Protein AF-E1ZJV9-F1 (afdb_monomer)

Radius of gyration: 27.65 Å; Cα contacts (8 Å, |Δi|>4): 554; chains: 1; bounding box: 60×118×70 Å

Mean predicted aligned error: 11.87 Å

Nearest PDB structures (foldseek):
  5che-assembly1_D  TM=8.091E-01  e=1.166E-11  Arabidopsis thaliana
  5che-assembly1_C  TM=7.861E-01  e=1.746E-11  Arabidopsis thaliana
  4ybn-assembly1_B  TM=5.996E-01  e=2.661E-04  Mycolicibacterium smegmatis MC2 155
  1ci0-assembly1_B  TM=4.827E-01  e=1.678E-04  Saccharomyces cerevisiae
  3cp7-assembly1_B  TM=4.600E-01  e=5.368E+00  unclassified

Sequence (363 aa):
MLVAHATLLRTAPLAAAAAAARLTGAGYRSFSAAADPPPLPPPPPPSGEASEERAASLPPEQLAKALLAGNCKAQLTTVVAGLTGSDENKVTSSVASYLAPRGEAPVVLLSKQDSEHLINLGESAKASLATGHISPPWFVQRLRATGWLPRRVALLGSLQPLPAAEVRFACEQARKACRGAPALAALLPPEARLPELAGFRLSSISRCVYVDAAGRQHAVAPDDLDGALVDPLALSQHDLLAAVNDTPEWQLQLQLFAAACLGVGTREVLLAEADRLGFTLLGRPLEAAAAQGEAGAGAAAGADAGAAAAGGAPEGGPQQQQQQQQQRWRQFRIGSERELRDEEAFMGLLEQMKAEVQAAAGK

InterPro domains:
  IPR012349 FMN-binding split barrel [G3DSA:2.30.110.10] (44-226)

Foldseek 3Di:
DDDDDDDDDDDDDDDDDDDPDDPDDDDDDPDDDDPDDPDQDAFFDADDPPAVVPQDDDDLLQVLLLQQQQAFKWKKKFQFPPDDDPRRRPIDIDIWTWHQHQSHFIKTKDFVVVVRVVRRLVHFQWMKIKTFDPPDVVLQVVLVVLVWHTKMKMWTAGWAWDDLVVLLVRLVSSCVSLVVAVRRNVVRDDPVCSVRITITTRPDGPWMWIADRSRDIDTDDPVSSNVHGHFLCSRNWRVLQCVQAVDVVNFVLVQLCCCVVPVFRFPGKGFNTATQFFTKMWGFGDQPPPPPDDDDPDDDDDDDDDDDDDDDDDPPPPVNVVVVSNRHIHMDTDTDPGGQNHSVSRVVRSVVSSVVSVVVVVD

Solvent-accessible surface area (backbone atoms only — not comparable to full-atom values): 21352 Å² total; per-residue (Å²): 138,89,87,81,90,83,86,83,84,83,80,80,85,84,87,76,82,88,82,81,82,80,83,75,87,76,82,90,70,83,83,67,91,73,76,82,74,80,80,76,80,80,57,73,77,76,72,65,70,88,72,61,79,74,42,61,71,79,56,66,34,29,51,34,23,17,50,43,31,41,43,42,56,27,43,35,34,34,40,45,58,95,46,70,76,96,49,45,80,41,68,49,74,51,81,37,42,36,44,14,58,82,31,43,71,40,34,37,46,40,44,79,89,42,46,70,57,56,53,10,49,72,75,39,39,50,33,36,45,34,36,40,72,75,57,52,63,68,54,52,52,53,44,48,73,51,66,42,45,73,39,34,33,38,38,33,30,30,46,41,82,46,57,71,67,57,44,50,51,52,52,52,50,36,52,62,70,27,70,84,10,64,63,54,45,71,68,50,84,57,77,90,53,52,91,61,44,52,29,26,36,47,38,75,58,77,44,33,38,28,28,44,45,69,65,52,76,41,82,34,55,53,68,51,34,69,70,36,62,57,43,59,31,25,51,32,42,47,48,54,44,46,60,46,62,74,32,69,69,47,44,54,49,52,26,49,46,38,28,71,78,68,71,40,54,38,77,44,65,41,67,74,46,71,47,30,40,31,38,31,36,37,31,29,48,50,74,72,76,70,85,85,72,89,87,80,94,75,86,82,90,82,89,83,89,82,90,82,91,79,96,68,82,85,76,76,49,74,68,55,57,51,54,57,58,52,72,40,50,42,76,44,70,47,53,46,100,55,79,35,73,36,68,68,51,47,52,52,48,55,53,51,52,48,52,52,52,53,60,60,74,76,109

Structure (mmCIF, N/CA/C/O backbone):
data_AF-E1ZJV9-F1
#
_entry.id   AF-E1ZJV9-F1
#
loop_
_atom_site.group_PDB
_atom_site.id
_atom_site.type_symbol
_atom_site.label_atom_id
_atom_site.label_alt_id
_atom_site.label_comp_id
_atom_site.label_asym_id
_atom_site.label_entity_id
_atom_site.label_seq_id
_atom_site.pdbx_PDB_ins_code
_atom_site.Cartn_x
_atom_site.Cartn_y
_atom_site.Cartn_z
_atom_site.occupancy
_atom_site.B_iso_or_equiv
_atom_site.auth_seq_id
_atom_site.auth_comp_id
_atom_site.auth_asym_id
_atom_site.auth_atom_id
_atom_site.pdbx_PDB_model_num
ATOM 1 N N . MET A 1 1 ? 30.890 69.011 21.299 1.00 37.62 1 MET A N 1
ATOM 2 C CA . MET A 1 1 ? 29.681 68.696 22.089 1.00 37.62 1 MET A CA 1
ATOM 3 C C . MET A 1 1 ? 28.750 67.891 21.196 1.00 37.62 1 MET A C 1
ATOM 5 O O . MET A 1 1 ? 28.658 68.240 20.030 1.00 37.62 1 MET A O 1
ATOM 9 N N . LEU A 1 2 ? 28.113 66.860 21.758 1.00 37.47 2 LEU A N 1
ATOM 10 C CA . LEU A 1 2 ? 27.241 65.844 21.139 1.00 37.47 2 LEU A CA 1
ATOM 11 C C . LEU A 1 2 ? 27.933 64.644 20.466 1.00 37.47 2 LEU A C 1
ATOM 13 O O . LEU A 1 2 ? 28.304 64.630 19.299 1.00 37.47 2 LEU A O 1
ATOM 17 N N . VAL A 1 3 ? 28.067 63.634 21.326 1.00 33.81 3 VAL A N 1
ATOM 18 C CA . VAL A 1 3 ? 28.365 62.218 21.123 1.00 33.81 3 VAL A CA 1
ATOM 19 C C . VAL A 1 3 ? 27.046 61.488 20.830 1.00 33.81 3 VAL A C 1
ATOM 21 O O . VAL A 1 3 ? 26.064 61.735 21.524 1.00 33.81 3 VAL A O 1
ATOM 24 N N . ALA A 1 4 ? 27.035 60.560 19.870 1.00 35.88 4 ALA A N 1
ATOM 25 C CA . ALA A 1 4 ? 26.021 59.504 19.736 1.00 35.88 4 ALA A CA 1
ATOM 26 C C . ALA A 1 4 ? 26.672 58.302 19.018 1.00 35.88 4 ALA A C 1
ATOM 28 O O . ALA A 1 4 ? 26.968 58.368 17.831 1.00 35.88 4 ALA A O 1
ATOM 29 N N . HIS A 1 5 ? 27.243 57.361 19.774 1.00 32.97 5 HIS A N 1
ATOM 30 C CA . HIS A 1 5 ? 26.682 56.038 20.098 1.00 32.97 5 HIS A CA 1
ATOM 31 C C . HIS A 1 5 ? 26.307 55.171 18.882 1.00 32.97 5 HIS A C 1
ATOM 33 O O . HIS A 1 5 ? 25.167 55.146 18.429 1.00 32.97 5 HIS A O 1
ATOM 39 N N . ALA A 1 6 ? 27.296 54.401 18.416 1.00 32.06 6 ALA A N 1
ATOM 40 C CA . ALA A 1 6 ? 27.127 53.244 17.547 1.00 32.06 6 ALA A CA 1
ATOM 41 C C . ALA A 1 6 ? 27.082 51.971 18.411 1.00 32.06 6 ALA A C 1
ATOM 43 O O . ALA A 1 6 ? 28.045 51.650 19.110 1.00 32.06 6 ALA A O 1
ATOM 44 N N . THR A 1 7 ? 25.960 51.255 18.371 1.00 38.19 7 THR A N 1
ATOM 45 C CA . THR A 1 7 ? 25.775 49.982 19.078 1.00 38.19 7 THR A CA 1
ATOM 46 C C . THR A 1 7 ? 26.163 48.830 18.154 1.00 38.19 7 THR A C 1
ATOM 48 O O . THR A 1 7 ? 25.456 48.507 17.203 1.00 38.19 7 THR A O 1
ATOM 51 N N . LEU A 1 8 ? 27.312 48.220 18.447 1.00 32.50 8 LEU A N 1
ATOM 52 C CA . LEU A 1 8 ? 27.804 46.966 17.880 1.00 32.50 8 LEU A CA 1
ATOM 53 C C . LEU A 1 8 ? 27.077 45.783 18.536 1.00 32.50 8 LEU A C 1
ATOM 55 O O . LEU A 1 8 ? 27.310 45.495 19.709 1.00 32.50 8 LEU A O 1
ATOM 59 N N . LEU A 1 9 ? 26.249 45.060 17.779 1.00 33.81 9 LEU A N 1
ATOM 60 C CA . LEU A 1 9 ? 25.802 43.719 18.160 1.00 33.81 9 LEU A CA 1
ATOM 61 C C . LEU A 1 9 ? 26.727 42.683 17.519 1.00 33.81 9 LEU A C 1
ATOM 63 O O . LEU A 1 9 ? 26.732 42.453 16.313 1.00 33.81 9 LEU A O 1
ATOM 67 N N . ARG A 1 10 ? 27.550 42.102 18.388 1.00 31.22 10 ARG A N 1
ATOM 68 C CA . ARG A 1 10 ? 28.489 41.010 18.150 1.00 31.22 10 ARG A CA 1
ATOM 69 C C . ARG A 1 10 ? 27.705 39.700 18.289 1.00 31.22 10 ARG A C 1
ATOM 71 O O . ARG A 1 10 ? 27.308 39.354 19.397 1.00 31.22 10 ARG A O 1
ATOM 78 N N . THR A 1 11 ? 27.478 38.972 17.201 1.00 37.25 11 THR A N 1
ATOM 79 C CA . THR A 1 11 ? 27.009 37.580 17.257 1.00 37.25 11 THR A CA 1
ATOM 80 C C . THR A 1 11 ? 28.207 36.654 17.067 1.00 37.25 11 THR A C 1
ATOM 82 O O . THR A 1 11 ? 28.960 36.754 16.100 1.00 37.25 11 THR A O 1
ATOM 85 N N . ALA A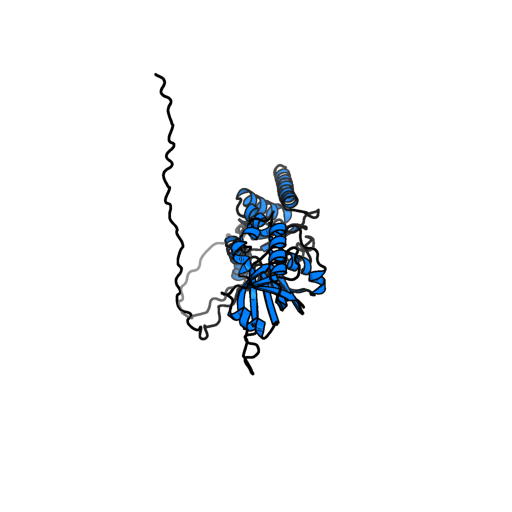 1 12 ? 28.440 35.803 18.066 1.00 36.12 12 ALA A N 1
ATOM 86 C CA . ALA A 1 12 ? 29.467 34.772 18.050 1.00 36.12 12 ALA A CA 1
ATOM 87 C C . ALA A 1 12 ? 29.021 33.578 17.181 1.00 36.12 12 ALA A C 1
ATOM 89 O O . ALA A 1 12 ? 27.825 33.283 17.131 1.00 36.12 12 ALA A O 1
ATOM 90 N N . PRO A 1 13 ? 29.950 32.865 16.520 1.00 34.41 13 PRO A N 1
ATOM 91 C CA . PRO A 1 13 ? 29.614 31.679 15.748 1.00 34.41 13 PRO A CA 1
ATOM 92 C C . PRO A 1 13 ? 29.428 30.466 16.669 1.00 34.41 13 PRO A C 1
ATOM 94 O O . PRO A 1 13 ? 30.317 30.104 17.441 1.00 34.41 13 PRO A O 1
ATOM 97 N N . LEU A 1 14 ? 28.266 29.824 16.557 1.00 32.97 14 LEU A N 1
ATOM 98 C CA . LEU A 1 14 ? 27.961 28.541 17.183 1.00 32.97 14 LEU A CA 1
ATOM 99 C C . LEU A 1 14 ? 28.486 27.430 16.265 1.00 32.97 14 LEU A C 1
ATOM 101 O O . LEU A 1 14 ? 27.899 27.119 15.231 1.00 32.97 14 LEU A O 1
ATOM 105 N N . ALA A 1 15 ? 29.637 26.870 16.626 1.00 32.91 15 ALA A N 1
ATOM 106 C CA . ALA A 1 15 ? 30.154 25.641 16.047 1.00 32.91 15 ALA A CA 1
ATOM 107 C C . ALA A 1 15 ? 29.418 24.448 16.674 1.00 32.91 15 ALA A C 1
ATOM 109 O O . ALA A 1 15 ? 29.551 24.204 17.872 1.00 32.91 15 ALA A O 1
ATOM 110 N N . ALA A 1 16 ? 28.659 23.695 15.875 1.00 30.78 16 ALA A N 1
ATOM 111 C CA . ALA A 1 16 ? 28.077 22.422 16.289 1.00 30.78 16 ALA A CA 1
ATOM 112 C C . ALA A 1 16 ? 28.151 21.394 15.147 1.00 30.78 16 ALA A C 1
ATOM 114 O O . ALA A 1 16 ? 27.341 21.376 14.228 1.00 30.78 16 ALA A O 1
ATOM 115 N N . ALA A 1 17 ? 29.213 20.592 15.237 1.00 29.59 17 ALA A N 1
ATOM 116 C CA . ALA A 1 17 ? 29.315 19.163 14.953 1.00 29.59 17 ALA A CA 1
ATOM 117 C C . ALA A 1 17 ? 28.479 18.563 13.804 1.00 29.59 17 ALA A C 1
ATOM 119 O O . ALA A 1 17 ? 27.321 18.180 13.954 1.00 29.59 17 ALA A O 1
ATOM 120 N N . ALA A 1 18 ? 29.179 18.310 12.698 1.00 29.72 18 ALA A N 1
ATOM 121 C CA . ALA A 1 18 ? 28.864 17.250 11.758 1.00 29.72 18 ALA A CA 1
ATOM 122 C C . ALA A 1 18 ? 29.068 15.873 12.422 1.00 29.72 18 ALA A C 1
ATOM 124 O O . ALA A 1 18 ? 30.187 15.518 12.788 1.00 29.72 18 ALA A O 1
ATOM 125 N N . ALA A 1 19 ? 28.002 15.080 12.527 1.00 28.19 19 ALA A N 1
ATOM 126 C CA . ALA A 1 19 ? 28.061 13.654 12.841 1.00 28.19 19 ALA A CA 1
ATOM 127 C C . ALA A 1 19 ? 27.526 12.857 11.641 1.00 28.19 19 ALA A C 1
ATOM 129 O O . ALA A 1 19 ? 26.420 12.325 11.649 1.00 28.19 19 ALA A O 1
ATOM 130 N N . ALA A 1 20 ? 28.326 12.811 10.574 1.00 29.72 20 ALA A N 1
ATOM 131 C CA . ALA A 1 20 ? 28.156 11.849 9.494 1.00 29.72 20 ALA A CA 1
ATOM 132 C C . ALA A 1 20 ? 28.717 10.500 9.965 1.00 29.72 20 ALA A C 1
ATOM 134 O O . ALA A 1 20 ? 29.932 10.295 10.003 1.00 29.72 20 ALA A O 1
ATOM 135 N N . ALA A 1 21 ? 27.829 9.587 10.356 1.00 30.47 21 ALA A N 1
ATOM 136 C CA . ALA A 1 21 ? 28.199 8.215 10.665 1.00 30.47 21 ALA A CA 1
ATOM 137 C C . ALA A 1 21 ? 28.645 7.505 9.377 1.00 30.47 21 ALA A C 1
ATOM 139 O O . ALA A 1 21 ? 27.846 7.156 8.509 1.00 30.47 21 ALA A O 1
ATOM 140 N N . ARG A 1 22 ? 29.961 7.314 9.264 1.00 28.92 22 ARG A N 1
ATOM 141 C CA . ARG A 1 22 ? 30.602 6.370 8.351 1.00 28.92 22 ARG A CA 1
ATOM 142 C C . ARG A 1 22 ? 30.250 4.950 8.798 1.00 28.92 22 ARG A C 1
ATOM 144 O O . ARG A 1 22 ? 30.742 4.505 9.829 1.00 28.92 22 ARG A O 1
ATOM 151 N N . LEU A 1 23 ? 29.472 4.226 8.000 1.00 30.16 23 LEU A N 1
ATOM 152 C CA . LEU A 1 23 ? 29.504 2.765 8.002 1.00 30.16 23 LEU A CA 1
ATOM 153 C C . LEU A 1 23 ? 30.364 2.332 6.817 1.00 30.16 23 LEU A C 1
ATOM 155 O O . LEU A 1 23 ? 29.931 2.283 5.670 1.00 30.16 23 LEU A O 1
ATOM 159 N N . THR A 1 24 ? 31.642 2.130 7.122 1.00 32.38 24 THR A N 1
ATOM 160 C CA . THR A 1 24 ? 32.636 1.514 6.250 1.00 32.38 24 THR A CA 1
ATOM 161 C C . THR A 1 24 ? 32.294 0.054 5.995 1.00 32.38 24 THR A C 1
ATOM 163 O O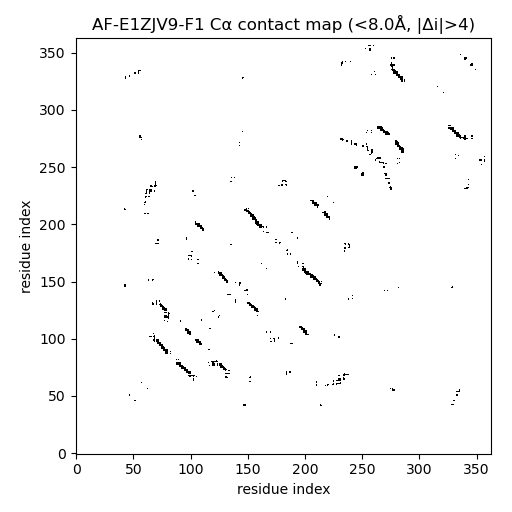 . THR A 1 24 ? 31.814 -0.647 6.885 1.00 32.38 24 THR A O 1
ATOM 166 N N . GLY A 1 25 ? 32.580 -0.384 4.770 1.00 35.44 25 GLY A N 1
ATOM 167 C CA . GLY A 1 25 ? 32.319 -1.726 4.279 1.00 35.44 25 GLY A CA 1
ATOM 168 C C . GLY A 1 25 ? 32.938 -2.840 5.121 1.00 35.44 25 GLY A C 1
ATOM 169 O O . GLY A 1 25 ? 34.071 -2.754 5.592 1.00 35.44 25 GLY A O 1
ATOM 170 N N . ALA A 1 26 ? 32.173 -3.919 5.227 1.00 29.67 26 ALA A N 1
ATOM 171 C CA . ALA A 1 26 ? 32.643 -5.245 5.576 1.00 29.67 26 ALA A CA 1
ATOM 172 C C . ALA A 1 26 ? 32.278 -6.173 4.409 1.00 29.67 26 ALA A C 1
ATOM 174 O O . ALA A 1 26 ? 31.221 -6.030 3.796 1.00 29.67 26 ALA A O 1
ATOM 175 N N . GLY A 1 27 ? 33.217 -7.047 4.051 1.00 27.81 27 GLY A N 1
ATOM 176 C CA . GLY A 1 27 ? 33.273 -7.741 2.770 1.00 27.81 27 GLY A CA 1
ATOM 177 C C . GLY A 1 27 ? 32.055 -8.600 2.431 1.00 27.81 27 GLY A C 1
ATOM 178 O O . GLY A 1 27 ? 31.548 -9.358 3.256 1.00 27.81 27 GLY A O 1
ATOM 179 N N . TYR A 1 28 ? 31.666 -8.533 1.159 1.00 29.88 28 TYR A N 1
ATOM 180 C CA . TYR A 1 28 ? 30.822 -9.526 0.509 1.00 29.88 28 TYR A CA 1
ATOM 181 C C . TYR A 1 28 ? 31.561 -10.870 0.495 1.00 29.88 28 TYR A C 1
ATOM 183 O O . TYR A 1 28 ? 32.463 -11.099 -0.310 1.00 29.88 28 TYR A O 1
ATOM 191 N N . ARG A 1 29 ? 31.197 -11.761 1.421 1.00 29.48 29 ARG A N 1
ATOM 192 C CA . ARG A 1 29 ? 31.471 -13.194 1.291 1.00 29.48 29 ARG A CA 1
ATOM 193 C C . ARG A 1 29 ? 30.381 -13.796 0.413 1.00 29.48 29 ARG A C 1
ATOM 195 O O . ARG A 1 29 ? 29.198 -13.629 0.694 1.00 29.48 29 ARG A O 1
ATOM 202 N N . SER A 1 30 ? 30.794 -14.504 -0.632 1.00 30.83 30 SER A N 1
ATOM 203 C CA . SER A 1 30 ? 29.931 -15.382 -1.417 1.00 30.83 30 SER A CA 1
ATOM 204 C C . SER A 1 30 ? 29.212 -16.361 -0.483 1.00 30.83 30 SER A C 1
ATOM 206 O O . SER A 1 30 ? 29.866 -17.165 0.188 1.00 30.83 30 SER A O 1
ATOM 208 N N . PHE A 1 31 ? 27.883 -16.299 -0.434 1.00 30.81 31 PHE A N 1
ATOM 209 C CA . PHE A 1 31 ? 27.075 -17.318 0.226 1.00 30.81 31 PHE A CA 1
ATOM 210 C C . PHE A 1 31 ? 27.115 -18.592 -0.624 1.00 30.81 31 PHE A C 1
ATOM 212 O O . PHE A 1 31 ? 26.444 -18.701 -1.646 1.00 30.81 31 PHE A O 1
ATOM 219 N N . SER A 1 32 ? 27.956 -19.535 -0.202 1.00 36.09 32 SER A N 1
ATOM 220 C CA . SER A 1 32 ? 27.802 -20.949 -0.535 1.00 36.09 32 SER A CA 1
ATOM 221 C C . SER A 1 32 ? 26.632 -21.511 0.278 1.00 36.09 32 SER A C 1
ATOM 223 O O . SER A 1 32 ? 26.439 -21.097 1.422 1.00 36.09 32 SER A O 1
ATOM 225 N N . ALA A 1 33 ? 25.860 -22.404 -0.345 1.00 40.34 33 ALA A N 1
ATOM 226 C CA . ALA A 1 33 ? 24.632 -23.046 0.126 1.00 40.34 33 ALA A CA 1
ATOM 227 C C . ALA A 1 33 ? 24.507 -23.155 1.661 1.00 40.34 33 ALA A C 1
ATOM 229 O O . ALA A 1 33 ? 25.119 -24.015 2.295 1.00 40.34 33 ALA A O 1
ATOM 230 N N . ALA A 1 34 ? 23.696 -22.272 2.249 1.00 35.41 34 ALA A N 1
ATOM 231 C CA . ALA A 1 34 ? 23.247 -22.390 3.629 1.00 35.41 34 ALA A CA 1
ATOM 232 C C . ALA A 1 34 ? 22.035 -23.329 3.682 1.00 35.41 34 ALA A C 1
ATOM 234 O O . ALA A 1 34 ? 21.171 -23.269 2.809 1.00 35.41 34 ALA A O 1
ATOM 235 N N . ALA A 1 35 ? 22.019 -24.191 4.699 1.00 41.56 35 ALA A N 1
ATOM 236 C CA . ALA A 1 35 ? 20.942 -25.119 5.017 1.00 41.56 35 ALA A CA 1
ATOM 237 C C . ALA A 1 35 ? 19.556 -24.455 4.975 1.00 41.56 35 ALA A C 1
ATOM 239 O O . ALA A 1 35 ? 19.429 -23.268 5.294 1.00 41.56 35 ALA A O 1
ATOM 240 N N . ASP A 1 36 ? 18.541 -25.241 4.605 1.00 38.31 36 ASP A N 1
ATOM 241 C CA . ASP A 1 36 ? 17.159 -24.781 4.491 1.00 3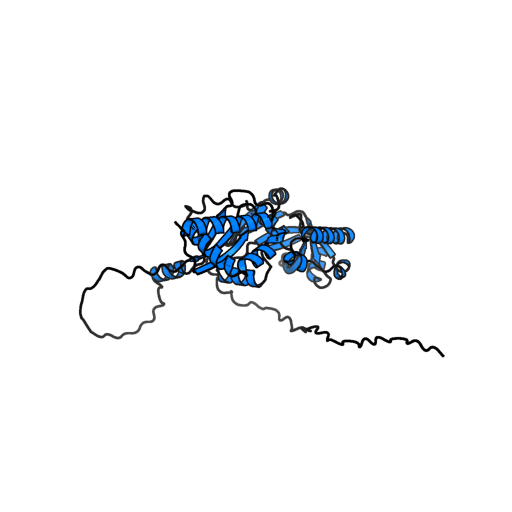8.31 36 ASP A CA 1
ATOM 242 C C . ASP A 1 36 ? 16.730 -24.003 5.748 1.00 38.31 36 ASP A C 1
ATOM 244 O O . ASP A 1 36 ? 16.896 -24.498 6.872 1.00 38.31 36 ASP A O 1
ATOM 248 N N . PRO A 1 37 ? 16.191 -22.779 5.594 1.00 45.47 37 PRO A N 1
ATOM 249 C CA . PRO A 1 37 ? 15.619 -22.057 6.716 1.00 45.47 37 PRO A CA 1
ATOM 250 C C . PRO A 1 37 ? 14.475 -22.885 7.324 1.00 45.47 37 PRO A C 1
ATOM 252 O O . PRO A 1 37 ? 13.764 -23.580 6.592 1.00 45.47 37 PRO A O 1
ATOM 255 N N . PRO A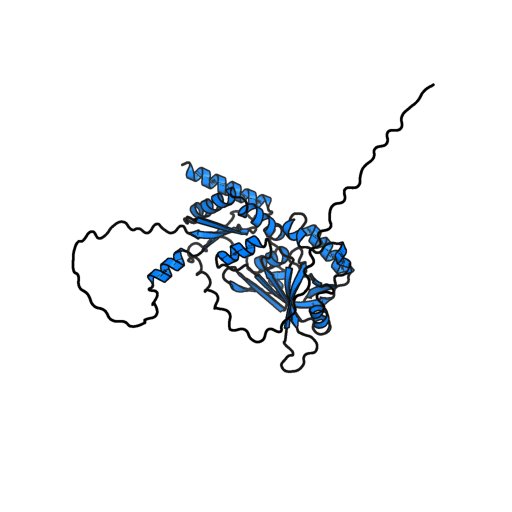 1 38 ? 14.266 -22.819 8.653 1.00 52.72 38 PRO A N 1
ATOM 256 C CA . PRO A 1 38 ? 13.178 -23.546 9.290 1.00 52.72 38 PRO A CA 1
ATOM 257 C C . PRO A 1 38 ? 11.837 -23.174 8.632 1.00 52.72 38 PRO A C 1
ATOM 259 O O . PRO A 1 38 ? 11.627 -22.000 8.303 1.00 52.72 38 PRO A O 1
ATOM 262 N N . PRO A 1 39 ? 10.931 -24.148 8.430 1.00 57.31 39 PRO A N 1
ATOM 263 C CA . PRO A 1 39 ? 9.651 -23.899 7.785 1.00 57.31 39 PRO A CA 1
ATOM 264 C C . PRO A 1 39 ? 8.871 -22.840 8.568 1.00 57.31 39 PRO A C 1
ATOM 266 O O . PRO A 1 39 ? 8.741 -22.917 9.792 1.00 57.31 39 PRO A O 1
ATOM 269 N N . LEU A 1 40 ? 8.363 -21.835 7.852 1.00 50.47 40 LEU A N 1
ATOM 270 C CA . LEU A 1 40 ? 7.486 -20.826 8.437 1.00 50.47 40 LEU A CA 1
ATOM 271 C C . LEU A 1 40 ? 6.249 -21.517 9.038 1.00 50.47 40 LEU A C 1
ATOM 273 O O . LEU A 1 40 ? 5.729 -22.459 8.431 1.00 50.47 40 LEU A O 1
ATOM 277 N N . PRO A 1 41 ? 5.753 -21.065 10.204 1.00 56.59 41 PRO A N 1
ATOM 278 C CA . PRO A 1 41 ? 4.528 -21.610 10.769 1.00 56.59 41 PRO A CA 1
ATOM 279 C C . PRO A 1 41 ? 3.367 -21.432 9.773 1.00 56.59 41 PRO A C 1
ATOM 281 O O . PRO A 1 41 ? 3.296 -20.399 9.099 1.00 56.59 41 PRO A O 1
ATOM 284 N N . PRO A 1 42 ? 2.447 -22.411 9.670 1.00 53.03 42 PRO A N 1
ATOM 285 C CA . PRO A 1 42 ? 1.312 -22.322 8.756 1.00 53.03 42 PRO A CA 1
ATOM 286 C C . PRO A 1 42 ? 0.455 -21.096 9.099 1.00 53.03 42 PRO A C 1
ATOM 288 O O . PRO A 1 42 ? 0.304 -20.798 10.289 1.00 53.03 42 PRO A O 1
ATOM 291 N N . PRO A 1 43 ? -0.113 -20.378 8.110 1.00 49.69 43 PRO A N 1
ATOM 292 C CA . PRO A 1 43 ? -0.913 -19.173 8.341 1.00 49.69 43 PRO A CA 1
ATOM 293 C C . PRO A 1 43 ? -2.136 -19.440 9.242 1.00 49.69 43 PRO A C 1
ATOM 295 O O . PRO A 1 43 ? -2.524 -20.597 9.441 1.00 49.69 43 PRO A O 1
ATOM 298 N N . PRO A 1 44 ? -2.708 -18.397 9.875 1.00 51.03 44 PRO A N 1
ATOM 299 C CA . PRO A 1 44 ? -3.902 -18.546 10.700 1.00 51.03 44 PRO A CA 1
ATOM 300 C C . PRO A 1 44 ? -5.044 -19.131 9.885 1.00 51.03 44 PRO A C 1
ATOM 302 O O . PRO A 1 44 ? -5.234 -18.696 8.748 1.00 51.03 44 PRO A O 1
ATOM 305 N N . PRO A 1 45 ? -5.795 -20.112 10.429 1.00 49.12 45 PRO A N 1
ATOM 306 C CA . PRO A 1 45 ? -7.042 -20.494 9.795 1.00 49.12 45 PRO A CA 1
ATOM 307 C C . PRO A 1 45 ? -7.927 -19.240 9.717 1.00 49.12 45 PRO A C 1
ATOM 309 O O . PRO A 1 45 ? -7.917 -18.444 10.666 1.00 49.12 45 PRO A O 1
ATOM 312 N N . PRO A 1 46 ? -8.645 -19.031 8.602 1.00 51.84 46 PRO A N 1
ATOM 313 C CA . PRO A 1 46 ? -9.583 -17.925 8.496 1.00 51.84 46 PRO A CA 1
ATOM 314 C C . PRO A 1 46 ? -10.579 -17.998 9.658 1.00 51.84 46 PRO A C 1
ATOM 316 O O . PRO A 1 46 ? -10.992 -19.086 10.074 1.00 51.84 46 PRO A O 1
ATOM 319 N N . SER A 1 47 ? -10.917 -16.839 10.222 1.00 50.66 47 SER A N 1
ATOM 320 C CA . SER A 1 47 ? -12.014 -16.722 11.181 1.00 50.66 47 SER A CA 1
ATOM 321 C C . SER A 1 47 ? -13.263 -17.330 10.527 1.00 50.66 47 SER A C 1
ATOM 323 O O . SER A 1 47 ? -13.527 -17.041 9.367 1.00 50.66 47 SER A O 1
ATOM 325 N N . GLY A 1 48 ? -13.980 -18.225 11.219 1.00 44.44 48 GLY A N 1
ATOM 326 C CA . GLY A 1 48 ? -15.085 -18.997 10.631 1.00 44.44 48 GLY A CA 1
ATOM 327 C C . GLY A 1 48 ? -16.070 -18.144 9.817 1.00 44.44 48 GLY A C 1
ATOM 328 O O . GLY A 1 48 ? -16.418 -17.035 10.221 1.00 44.44 48 GLY A O 1
ATOM 329 N N . GLU A 1 49 ? -16.523 -18.695 8.687 1.00 42.28 49 GLU A N 1
ATOM 330 C CA . GLU A 1 49 ? -17.238 -18.007 7.594 1.00 42.28 49 GLU A CA 1
ATOM 331 C C . GLU A 1 49 ? -18.471 -17.191 8.034 1.00 42.28 49 GLU A C 1
ATOM 333 O O . GLU A 1 49 ? -18.837 -16.222 7.378 1.00 42.28 49 GLU A O 1
ATOM 338 N N . ALA A 1 50 ? -19.071 -17.500 9.187 1.00 39.50 50 ALA A N 1
ATOM 339 C CA . ALA A 1 50 ? -20.325 -16.897 9.636 1.00 39.50 50 ALA A CA 1
ATOM 340 C C . ALA A 1 50 ? -20.237 -15.423 10.100 1.00 39.50 50 ALA A C 1
ATOM 342 O O . ALA A 1 50 ? -21.276 -14.772 10.198 1.00 39.50 50 ALA A O 1
ATOM 343 N N . SER A 1 51 ? -19.048 -14.877 10.403 1.00 42.47 51 SER A N 1
ATOM 344 C CA . SER A 1 51 ? -18.903 -13.454 10.790 1.00 42.47 51 SER A CA 1
ATOM 345 C C . SER A 1 51 ? -18.144 -12.590 9.780 1.00 42.47 51 SER A C 1
ATOM 347 O O . SER A 1 51 ? -18.229 -11.367 9.856 1.00 42.47 51 SER A O 1
ATOM 349 N N . GLU A 1 52 ? -17.407 -13.188 8.836 1.00 44.50 52 GLU A N 1
ATOM 350 C CA . GLU A 1 52 ? -16.748 -12.444 7.745 1.00 44.50 52 GLU A CA 1
ATOM 351 C C . GLU A 1 52 ? -17.740 -12.023 6.645 1.00 44.50 52 GLU A C 1
ATOM 353 O O . GLU A 1 52 ? -17.492 -11.051 5.937 1.00 44.50 52 GLU A O 1
ATOM 358 N N . GLU A 1 53 ? -18.901 -12.680 6.553 1.00 38.94 53 GLU A N 1
ATOM 359 C CA . GLU A 1 53 ? -19.860 -12.558 5.443 1.00 38.94 53 GLU A CA 1
ATOM 360 C C . GLU A 1 53 ? -20.586 -11.194 5.317 1.00 38.94 53 GLU A C 1
ATOM 362 O O . GLU A 1 53 ? -21.433 -11.029 4.442 1.00 38.94 53 GLU A O 1
ATOM 367 N N . ARG A 1 54 ? -20.289 -10.183 6.155 1.00 51.69 54 ARG A N 1
ATOM 368 C CA . ARG A 1 54 ? -20.988 -8.874 6.115 1.00 51.69 54 ARG A CA 1
ATOM 369 C C . ARG A 1 54 ? -20.134 -7.612 6.098 1.00 51.69 54 ARG A C 1
ATOM 371 O O . ARG A 1 54 ? -20.678 -6.552 5.794 1.00 51.69 54 ARG A O 1
ATOM 378 N N . ALA A 1 55 ? -18.843 -7.666 6.410 1.00 63.59 55 ALA A N 1
ATOM 379 C CA . ALA A 1 55 ? -18.037 -6.448 6.407 1.00 63.59 55 ALA A CA 1
ATOM 380 C C . ALA A 1 55 ? -17.475 -6.202 5.003 1.00 63.59 55 ALA A C 1
ATOM 382 O O . ALA A 1 55 ? -16.608 -6.938 4.534 1.00 63.59 55 ALA A O 1
ATOM 383 N N . ALA A 1 56 ? -17.972 -5.162 4.331 1.00 83.19 56 ALA A N 1
ATOM 384 C CA . ALA A 1 56 ? -17.514 -4.801 2.998 1.00 83.19 56 ALA A CA 1
ATOM 385 C C . ALA A 1 56 ? -15.985 -4.574 2.992 1.00 83.19 56 ALA A C 1
ATOM 387 O O . ALA A 1 56 ? -15.437 -3.796 3.782 1.00 83.19 56 ALA A O 1
ATOM 388 N N . SER A 1 57 ? -15.291 -5.293 2.112 1.00 90.31 57 SER A N 1
ATOM 389 C CA . SER A 1 57 ? -13.863 -5.128 1.842 1.00 90.31 57 SER A CA 1
ATOM 390 C C . SER A 1 57 ? -13.681 -4.721 0.387 1.00 90.31 57 SER A C 1
ATOM 392 O O . SER A 1 57 ? -14.496 -5.070 -0.469 1.00 90.31 57 SER A O 1
ATOM 394 N N . LEU A 1 58 ? -12.626 -3.958 0.110 1.00 95.50 58 LEU A N 1
ATO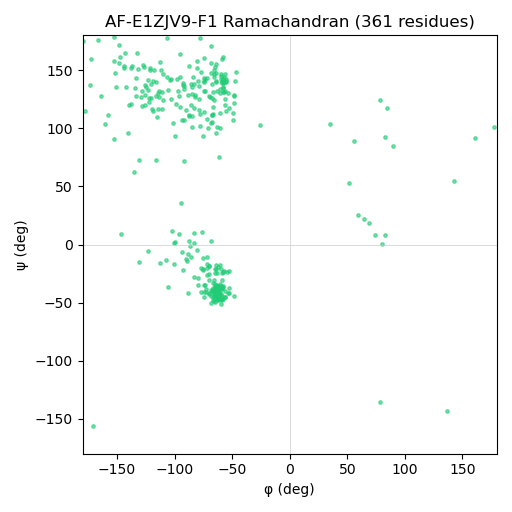M 395 C CA . LEU A 1 58 ? -12.290 -3.594 -1.259 1.00 95.50 58 LEU A CA 1
ATOM 396 C C . LEU A 1 58 ? -11.892 -4.840 -2.063 1.00 95.50 58 LEU A C 1
ATOM 398 O O . LEU A 1 58 ? -11.277 -5.758 -1.512 1.00 95.50 58 LEU A O 1
ATOM 402 N N . PRO A 1 59 ? -12.193 -4.873 -3.368 1.00 96.56 59 PRO A N 1
ATOM 403 C CA . PRO A 1 59 ? -11.757 -5.966 -4.216 1.00 96.56 59 PRO A CA 1
ATOM 404 C C . PRO A 1 59 ? -10.220 -5.952 -4.396 1.00 96.56 59 PRO A C 1
ATOM 406 O O . PRO A 1 59 ? -9.583 -4.901 -4.224 1.00 96.56 59 PRO A O 1
ATOM 409 N N . PRO A 1 60 ? -9.594 -7.101 -4.724 1.00 96.88 60 PRO A N 1
ATOM 410 C CA . PRO A 1 60 ? -8.136 -7.249 -4.783 1.00 96.88 60 PRO A CA 1
ATOM 411 C C . PRO A 1 60 ? -7.412 -6.220 -5.658 1.00 96.88 60 PRO A C 1
ATOM 413 O O . PRO A 1 60 ? -6.335 -5.759 -5.289 1.00 96.88 60 PRO A O 1
ATOM 416 N N . GLU A 1 61 ? -7.992 -5.821 -6.787 1.00 97.50 61 GLU A N 1
ATOM 417 C CA . GLU A 1 61 ? -7.440 -4.821 -7.700 1.00 97.50 61 GLU A CA 1
ATOM 418 C C . GLU A 1 61 ? -7.350 -3.425 -7.066 1.00 97.50 61 GLU A C 1
ATOM 420 O O . GLU A 1 61 ? -6.341 -2.735 -7.222 1.00 97.50 61 GLU A O 1
ATOM 425 N N . GLN A 1 62 ? -8.344 -3.031 -6.266 1.00 97.50 62 GLN A N 1
ATOM 426 C CA . GLN A 1 62 ? -8.320 -1.757 -5.541 1.00 97.50 62 GLN A CA 1
ATOM 427 C C . GLN A 1 62 ? -7.330 -1.807 -4.378 1.00 97.50 62 GLN A C 1
ATOM 429 O O . GLN A 1 62 ? -6.596 -0.844 -4.160 1.00 97.50 62 GLN A O 1
ATOM 434 N N . LEU A 1 63 ? -7.243 -2.942 -3.675 1.00 96.81 63 LEU A N 1
ATOM 435 C CA . LEU A 1 63 ? -6.248 -3.157 -2.618 1.00 96.81 63 LEU A CA 1
ATOM 436 C C . LEU A 1 63 ? -4.816 -3.123 -3.170 1.00 96.81 63 LEU A C 1
ATOM 438 O O . LEU A 1 63 ? -3.936 -2.490 -2.585 1.00 96.81 63 LEU A O 1
ATOM 442 N N . ALA A 1 64 ? -4.582 -3.754 -4.321 1.00 97.19 64 ALA A N 1
ATOM 443 C CA . ALA A 1 64 ? -3.306 -3.712 -5.026 1.00 97.19 64 ALA A CA 1
ATOM 444 C C . ALA A 1 64 ? -2.941 -2.279 -5.438 1.00 97.19 64 ALA A C 1
ATOM 446 O O . ALA A 1 64 ? -1.821 -1.831 -5.187 1.00 97.19 64 ALA A O 1
ATOM 447 N N . LYS A 1 65 ? -3.896 -1.534 -6.009 1.00 97.31 65 LYS A N 1
ATOM 448 C CA . LYS A 1 65 ? -3.692 -0.139 -6.415 1.00 97.31 65 LYS A CA 1
ATOM 449 C C . LYS A 1 65 ? -3.430 0.786 -5.228 1.00 97.31 65 LYS A C 1
ATOM 451 O O . LYS A 1 65 ? -2.546 1.638 -5.303 1.00 97.31 65 LYS A O 1
ATOM 456 N N . ALA A 1 66 ? -4.141 0.587 -4.119 1.00 96.31 66 ALA A N 1
ATOM 457 C CA . ALA A 1 66 ? -3.912 1.308 -2.873 1.00 96.31 66 ALA A CA 1
ATOM 458 C C . ALA A 1 66 ? -2.502 1.044 -2.318 1.00 96.31 66 ALA A C 1
ATOM 460 O O . ALA A 1 66 ? -1.802 1.991 -1.968 1.00 96.31 66 ALA A O 1
ATOM 461 N N . LEU A 1 67 ? -2.035 -0.211 -2.317 1.00 95.94 67 LEU A N 1
ATOM 462 C CA . LEU A 1 67 ? -0.668 -0.550 -1.898 1.00 95.94 67 LEU A CA 1
ATOM 463 C C . LEU A 1 67 ? 0.403 0.079 -2.792 1.00 95.94 67 LEU A C 1
ATOM 465 O O . LEU A 1 67 ? 1.422 0.535 -2.278 1.00 95.94 67 LEU A O 1
ATOM 469 N N . LEU A 1 68 ? 0.186 0.110 -4.111 1.00 96.44 68 LEU A N 1
ATOM 470 C CA . LEU A 1 68 ? 1.105 0.772 -5.040 1.00 96.44 68 LEU A CA 1
ATOM 471 C C . LEU A 1 68 ? 1.180 2.275 -4.768 1.00 96.44 68 LEU A C 1
ATOM 473 O O . LEU A 1 68 ? 2.281 2.822 -4.729 1.00 96.44 68 LEU A O 1
ATOM 477 N N . ALA A 1 69 ? 0.028 2.921 -4.571 1.00 95.88 69 ALA A N 1
ATOM 478 C CA . ALA A 1 69 ? -0.069 4.359 -4.347 1.00 95.88 69 ALA A CA 1
ATOM 479 C C . ALA A 1 69 ? 0.476 4.788 -2.979 1.00 95.88 69 ALA A C 1
ATOM 481 O O . ALA A 1 69 ? 1.175 5.794 -2.883 1.00 95.88 69 ALA A O 1
ATOM 482 N N . GLY A 1 70 ? 0.176 4.021 -1.931 1.00 94.56 70 GLY A N 1
ATOM 483 C CA . GLY A 1 70 ? 0.546 4.311 -0.546 1.00 94.56 70 GLY A CA 1
ATOM 484 C C . GLY A 1 70 ? 2.005 4.035 -0.200 1.00 94.56 70 GLY A C 1
ATOM 485 O O . GLY A 1 70 ? 2.354 3.997 0.973 1.00 94.56 70 GLY A O 1
ATOM 486 N N . ASN A 1 71 ? 2.863 3.784 -1.189 1.00 94.50 71 ASN A N 1
ATOM 487 C CA . ASN A 1 71 ? 4.218 3.308 -0.968 1.00 94.50 71 ASN A CA 1
ATOM 488 C C . ASN A 1 71 ? 5.182 3.833 -2.045 1.00 94.50 71 ASN A C 1
ATOM 490 O O . ASN A 1 71 ? 4.773 4.312 -3.100 1.00 94.50 71 ASN A O 1
ATOM 494 N N . CYS A 1 72 ? 6.482 3.796 -1.759 1.00 94.81 72 CYS A N 1
ATOM 495 C CA . CYS A 1 72 ? 7.524 4.285 -2.666 1.00 94.81 72 CYS A CA 1
ATOM 496 C C . CYS A 1 72 ? 8.841 3.496 -2.599 1.00 94.81 72 CYS A C 1
ATOM 498 O O . CYS A 1 72 ? 9.846 3.919 -3.182 1.00 94.81 72 CYS A O 1
ATOM 500 N N . LYS A 1 73 ? 8.874 2.352 -1.899 1.00 95.00 73 LYS A N 1
ATOM 501 C CA . LYS A 1 73 ? 9.981 1.390 -1.994 1.00 95.00 73 LYS A CA 1
ATOM 502 C C . LYS A 1 73 ? 9.448 0.034 -2.409 1.00 95.00 73 LYS A C 1
ATOM 504 O O . LYS A 1 73 ? 8.385 -0.406 -1.976 1.00 95.00 73 LYS A O 1
ATOM 509 N N . ALA A 1 74 ? 10.217 -0.640 -3.243 1.00 96.62 74 ALA A N 1
ATOM 510 C CA . ALA A 1 74 ? 9.871 -1.952 -3.743 1.00 96.62 74 ALA A CA 1
ATOM 511 C C . ALA A 1 74 ? 11.128 -2.798 -3.885 1.00 96.62 74 ALA A C 1
ATOM 513 O O . ALA A 1 74 ? 12.224 -2.284 -4.100 1.00 96.62 74 ALA A O 1
ATOM 514 N N . GLN A 1 75 ? 10.952 -4.106 -3.797 1.00 97.25 75 GLN A N 1
ATOM 515 C CA . GLN A 1 75 ? 11.932 -5.055 -4.277 1.00 97.25 75 GLN A CA 1
ATOM 516 C C . GLN A 1 75 ? 11.865 -5.073 -5.807 1.00 97.25 75 GLN A C 1
ATOM 518 O O . GLN A 1 75 ? 10.850 -5.457 -6.389 1.00 97.25 75 GLN A O 1
ATOM 523 N N . LEU A 1 76 ? 12.941 -4.627 -6.445 1.00 98.38 76 LEU A N 1
ATOM 524 C CA . LEU A 1 76 ? 13.142 -4.723 -7.880 1.00 98.38 76 LEU A CA 1
ATOM 525 C C . LEU A 1 76 ? 13.899 -6.015 -8.180 1.00 98.38 76 LEU A C 1
ATOM 527 O O . LEU A 1 76 ? 14.866 -6.353 -7.496 1.00 98.38 76 LEU A O 1
ATOM 531 N N . THR A 1 77 ? 13.479 -6.722 -9.219 1.00 98.25 77 THR A N 1
ATOM 532 C CA . THR A 1 77 ? 14.167 -7.903 -9.736 1.00 98.25 77 THR A CA 1
ATOM 533 C C . THR A 1 77 ? 14.353 -7.746 -11.240 1.00 98.25 77 THR A C 1
ATOM 535 O O . THR A 1 77 ? 13.381 -7.491 -11.949 1.00 98.25 77 THR A O 1
ATOM 538 N N . THR A 1 78 ? 15.584 -7.896 -11.732 1.00 97.88 78 THR A N 1
ATOM 539 C CA . THR A 1 78 ? 15.912 -7.828 -13.169 1.00 97.88 78 THR A CA 1
ATOM 540 C C . THR A 1 78 ? 16.695 -9.062 -13.609 1.00 97.88 78 THR A C 1
ATOM 542 O O . THR A 1 78 ? 17.352 -9.709 -12.790 1.00 97.88 78 THR A O 1
ATOM 545 N N . VAL A 1 79 ? 16.608 -9.399 -14.898 1.00 95.75 79 VAL A N 1
ATOM 546 C CA . VAL A 1 79 ? 17.361 -10.510 -15.506 1.00 95.75 79 VAL A CA 1
ATOM 547 C C . VAL A 1 79 ? 18.825 -10.105 -15.668 1.00 95.75 79 VAL A C 1
ATOM 549 O O . VAL A 1 79 ? 19.097 -9.006 -16.139 1.00 95.75 79 VAL A O 1
ATOM 552 N N . VAL A 1 80 ? 19.755 -10.962 -15.253 1.00 95.25 80 VAL A N 1
ATOM 553 C CA . VAL A 1 80 ? 21.194 -10.679 -15.302 1.00 95.25 80 VAL A CA 1
ATOM 554 C C . VAL A 1 80 ? 21.684 -10.652 -16.751 1.00 95.25 80 VAL A C 1
ATOM 556 O O . VAL A 1 80 ? 21.476 -11.605 -17.498 1.00 95.25 80 VAL A O 1
ATOM 559 N N . ALA A 1 81 ? 22.349 -9.559 -17.121 1.00 90.81 81 ALA A N 1
ATOM 560 C CA . ALA A 1 81 ? 22.966 -9.355 -18.428 1.00 90.81 81 ALA A CA 1
ATOM 561 C C . ALA A 1 81 ? 24.123 -10.333 -18.712 1.00 90.81 81 ALA A C 1
ATOM 563 O O . ALA A 1 81 ? 24.817 -10.791 -17.800 1.00 90.81 81 ALA A O 1
ATOM 564 N N . GLY A 1 82 ? 24.362 -10.613 -19.993 1.00 84.44 82 GLY A N 1
ATOM 565 C CA . GLY A 1 82 ? 25.535 -11.330 -20.496 1.00 84.44 82 GLY A CA 1
ATOM 566 C C . GLY A 1 82 ? 25.555 -12.838 -20.235 1.00 84.44 82 GLY A C 1
ATOM 567 O O . GLY A 1 82 ? 26.573 -13.484 -20.492 1.00 84.44 82 GLY A O 1
ATOM 568 N N . LEU A 1 83 ? 24.464 -13.418 -19.728 1.00 84.50 83 LEU A N 1
ATOM 569 C CA . LEU A 1 83 ? 24.358 -14.858 -19.493 1.00 84.50 83 LEU A CA 1
ATOM 570 C C . LEU A 1 83 ? 23.751 -15.560 -20.708 1.00 84.50 83 LEU A C 1
ATOM 572 O O . LEU A 1 83 ? 22.750 -15.125 -21.266 1.00 84.50 83 LEU A O 1
ATOM 576 N N . THR A 1 84 ? 24.366 -16.669 -21.108 1.00 79.31 84 THR A N 1
ATOM 577 C CA . THR A 1 84 ? 23.903 -17.519 -22.213 1.00 79.31 84 THR A CA 1
ATOM 578 C C . THR A 1 84 ? 23.762 -18.960 -21.727 1.00 79.31 84 THR A C 1
ATOM 580 O O . THR A 1 84 ? 24.435 -19.377 -20.783 1.00 79.31 84 THR A O 1
ATOM 583 N N . GLY A 1 85 ? 22.878 -19.741 -22.353 1.00 79.44 85 GLY A N 1
ATOM 584 C CA . GLY A 1 85 ? 22.672 -21.148 -21.994 1.00 79.44 85 GLY A CA 1
ATOM 585 C C . GLY A 1 85 ? 21.821 -21.331 -20.731 1.00 79.44 85 GLY A C 1
ATOM 586 O O . GLY A 1 85 ? 20.788 -20.689 -20.579 1.00 79.44 85 GLY A O 1
ATOM 587 N N . SER A 1 86 ? 22.225 -22.228 -19.823 1.00 75.56 86 SER A N 1
ATOM 588 C CA . SER A 1 86 ? 21.438 -22.587 -18.625 1.00 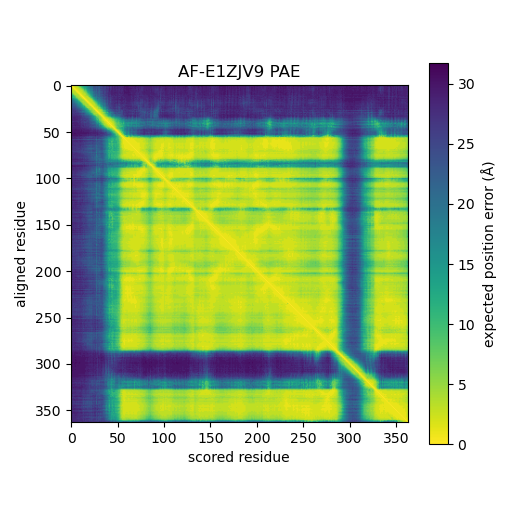75.56 86 SER A CA 1
ATOM 589 C C . SER A 1 86 ? 21.202 -21.432 -17.648 1.00 75.56 86 SER A C 1
ATOM 591 O O . SER A 1 86 ? 20.277 -21.496 -16.840 1.00 75.56 86 SER A O 1
ATOM 593 N N . ASP A 1 87 ? 22.016 -20.380 -17.737 1.00 79.62 87 ASP A N 1
ATOM 594 C CA . ASP A 1 87 ? 22.027 -19.265 -16.791 1.00 79.62 87 ASP A CA 1
ATOM 595 C C . ASP A 1 87 ? 21.260 -18.030 -17.304 1.00 79.62 87 ASP A C 1
ATOM 597 O O . ASP A 1 87 ? 21.180 -17.028 -16.598 1.00 79.62 87 ASP A O 1
ATOM 601 N N . GLU A 1 88 ? 20.647 -18.097 -18.494 1.00 76.25 88 GLU A N 1
ATOM 602 C CA . GLU A 1 88 ? 19.931 -16.981 -19.149 1.00 76.25 88 GLU A CA 1
ATOM 603 C C . GLU A 1 88 ? 18.796 -16.388 -18.286 1.00 76.25 88 GLU A C 1
ATOM 605 O O . GLU A 1 88 ? 18.421 -15.228 -18.434 1.00 76.25 88 GLU A O 1
ATOM 610 N N . ASN A 1 89 ? 18.273 -17.162 -17.330 1.00 81.81 89 ASN A N 1
ATOM 611 C CA . ASN A 1 89 ? 17.188 -16.745 -16.436 1.00 81.81 89 ASN A CA 1
ATOM 612 C C . ASN A 1 89 ? 17.653 -16.360 -15.027 1.00 81.81 89 ASN A C 1
ATOM 614 O O . ASN A 1 89 ? 16.827 -16.231 -14.119 1.00 81.81 89 ASN A O 1
ATOM 618 N N . LYS A 1 90 ? 18.960 -16.194 -14.799 1.00 92.62 90 LYS A N 1
ATOM 619 C CA . LYS A 1 90 ? 19.441 -15.709 -13.505 1.00 92.62 90 LYS A CA 1
ATOM 620 C C . LYS A 1 90 ? 18.940 -14.284 -13.279 1.00 92.62 90 LYS A C 1
ATOM 622 O O . LYS A 1 90 ? 18.936 -13.458 -14.188 1.00 92.62 90 LYS A O 1
ATOM 627 N N . VAL A 1 91 ? 18.541 -13.985 -12.048 1.00 95.62 91 VAL A N 1
ATOM 628 C CA . VAL A 1 91 ? 18.029 -12.667 -11.662 1.00 95.62 91 VAL A CA 1
ATOM 629 C C . VAL A 1 91 ? 18.867 -12.055 -10.544 1.00 95.62 91 VAL A C 1
ATOM 631 O O . VAL A 1 91 ? 19.424 -12.776 -9.717 1.00 95.62 91 VAL A O 1
ATOM 634 N N . THR A 1 92 ? 18.934 -10.725 -10.505 1.00 95.94 92 THR A N 1
ATOM 635 C CA . THR A 1 92 ? 19.418 -9.963 -9.341 1.00 95.94 92 THR A CA 1
ATOM 636 C C . THR A 1 92 ? 18.257 -9.196 -8.723 1.00 95.94 92 THR A C 1
ATOM 638 O O . THR A 1 92 ? 17.304 -8.834 -9.421 1.00 95.94 92 THR A O 1
ATOM 641 N N . SER A 1 93 ? 18.306 -8.962 -7.411 1.00 97.06 93 SER A N 1
ATOM 642 C CA . SER A 1 93 ? 17.241 -8.263 -6.704 1.00 97.06 93 SER A CA 1
ATOM 643 C C . SER A 1 93 ? 17.765 -7.343 -5.610 1.00 97.06 93 SER A C 1
ATOM 645 O O . SER A 1 93 ? 18.608 -7.738 -4.810 1.00 97.06 93 SER A O 1
ATOM 647 N N . SER A 1 94 ? 17.220 -6.129 -5.552 1.00 96.69 94 SER A N 1
ATOM 648 C CA . SER A 1 94 ? 17.533 -5.139 -4.522 1.00 96.69 94 SER A CA 1
ATOM 649 C C . SER A 1 94 ? 16.317 -4.258 -4.218 1.00 96.69 94 SER A C 1
ATOM 651 O O . SER A 1 94 ? 15.282 -4.349 -4.883 1.00 96.69 94 SER A O 1
ATOM 653 N N . VAL A 1 95 ? 16.412 -3.423 -3.181 1.00 95.75 95 VAL A N 1
ATOM 654 C CA . VAL A 1 95 ? 15.365 -2.446 -2.860 1.00 95.75 95 VAL A CA 1
ATOM 655 C C . VAL A 1 95 ? 15.595 -1.178 -3.672 1.00 95.75 95 VAL A C 1
ATOM 657 O O . VAL A 1 95 ? 16.602 -0.501 -3.490 1.00 95.75 95 VAL A O 1
ATOM 660 N N . ALA A 1 96 ? 14.619 -0.816 -4.499 1.00 96.06 96 ALA A N 1
ATOM 661 C CA . ALA A 1 96 ? 14.620 0.404 -5.294 1.00 96.06 96 ALA A CA 1
ATOM 662 C C . ALA A 1 96 ? 13.529 1.373 -4.820 1.00 96.06 96 ALA A C 1
ATOM 664 O O . ALA A 1 96 ? 12.530 0.983 -4.206 1.00 96.06 96 ALA A O 1
ATOM 665 N N . SER A 1 97 ? 13.717 2.658 -5.123 1.00 96.31 97 SER A N 1
ATOM 666 C CA . SER A 1 97 ? 12.646 3.645 -4.960 1.00 96.31 97 SER A CA 1
ATOM 667 C C . SER A 1 97 ? 11.758 3.633 -6.194 1.00 96.31 97 SER A C 1
ATOM 669 O O . SER A 1 97 ? 12.254 3.472 -7.307 1.00 96.31 97 SER A O 1
ATOM 671 N N . TYR A 1 98 ? 10.461 3.836 -6.020 1.00 97.44 98 TYR A N 1
ATOM 672 C CA . TYR A 1 98 ? 9.541 4.003 -7.136 1.00 97.44 98 TYR A CA 1
ATOM 673 C C . TYR A 1 98 ? 8.470 5.040 -6.799 1.00 97.44 98 TYR A C 1
ATOM 675 O O . TYR A 1 98 ? 8.294 5.417 -5.641 1.00 97.44 98 TYR A O 1
ATOM 683 N N . LEU A 1 99 ? 7.766 5.504 -7.825 1.00 97.06 99 LEU A N 1
ATOM 684 C CA . LEU A 1 99 ? 6.642 6.421 -7.725 1.00 97.06 99 LEU A CA 1
ATOM 685 C C . LEU A 1 99 ? 5.443 5.797 -8.437 1.00 97.06 99 LEU A C 1
ATOM 687 O O . LEU A 1 99 ? 5.560 5.418 -9.597 1.00 97.06 99 LEU A O 1
ATOM 691 N N . ALA A 1 100 ? 4.294 5.729 -7.779 1.00 95.56 100 ALA A N 1
ATOM 692 C CA . ALA A 1 100 ? 3.020 5.410 -8.422 1.00 95.56 100 ALA A CA 1
ATOM 693 C C . ALA A 1 100 ? 1.951 6.386 -7.914 1.00 95.56 100 ALA A C 1
ATOM 695 O O . ALA A 1 100 ? 1.009 5.978 -7.226 1.00 95.56 100 ALA A O 1
ATOM 696 N N . PRO A 1 101 ? 2.115 7.703 -8.163 1.00 81.38 101 PRO A N 1
ATOM 697 C CA . PRO A 1 101 ? 1.116 8.667 -7.730 1.00 81.38 101 PRO A CA 1
ATOM 698 C C . PRO A 1 101 ? -0.229 8.253 -8.329 1.00 81.38 101 PRO A C 1
ATOM 700 O O . PRO A 1 101 ? -0.306 7.933 -9.510 1.00 81.38 101 PRO A O 1
ATOM 703 N N . ARG A 1 102 ? -1.281 8.215 -7.504 1.00 84.50 102 ARG A N 1
ATOM 704 C CA . ARG A 1 102 ? -2.626 7.778 -7.928 1.00 84.50 102 ARG A CA 1
ATOM 705 C C . ARG A 1 102 ? -2.682 6.340 -8.475 1.00 84.50 102 ARG A C 1
ATOM 707 O O . ARG A 1 102 ? -3.569 6.018 -9.259 1.00 84.50 102 ARG A O 1
ATOM 714 N N . GLY A 1 103 ? -1.751 5.475 -8.076 1.00 81.38 103 GLY A N 1
ATOM 715 C CA . GLY A 1 103 ? -1.749 4.072 -8.491 1.00 81.38 103 GLY A CA 1
ATOM 716 C C . GLY A 1 103 ? -1.551 3.867 -9.995 1.00 81.38 103 GLY A C 1
ATOM 717 O O . GLY A 1 103 ? -1.965 2.838 -10.518 1.00 81.38 103 GLY A O 1
ATOM 718 N N . GLU A 1 104 ? -0.969 4.847 -10.691 1.00 88.88 104 GLU A N 1
ATOM 719 C CA . GLU A 1 104 ? -0.555 4.717 -12.090 1.00 88.88 104 GLU A CA 1
ATOM 720 C C . GLU A 1 104 ? 0.623 3.735 -12.233 1.00 88.88 104 GLU A C 1
ATOM 722 O O . GLU A 1 104 ? 1.246 3.327 -11.246 1.00 88.88 104 GLU A O 1
ATOM 727 N N . ALA A 1 105 ? 0.960 3.385 -13.479 1.00 92.31 105 ALA A N 1
ATOM 728 C CA . ALA A 1 105 ? 2.096 2.527 -13.802 1.00 92.31 105 ALA A CA 1
ATOM 729 C C . ALA A 1 105 ? 3.383 2.989 -13.074 1.00 92.31 105 ALA A C 1
ATOM 731 O O . ALA A 1 105 ? 3.826 4.127 -13.281 1.00 92.31 105 ALA A O 1
ATOM 732 N N . PRO A 1 106 ? 4.012 2.129 -12.247 1.00 97.38 106 PRO A N 1
ATOM 733 C CA . PRO A 1 106 ? 5.140 2.531 -11.417 1.00 97.38 106 PRO A CA 1
ATOM 734 C C . PRO A 1 106 ? 6.319 3.098 -12.210 1.00 97.38 106 PRO A C 1
ATOM 736 O O . PRO A 1 106 ? 6.780 2.507 -13.187 1.00 97.38 106 PRO A O 1
ATOM 739 N N . VAL A 1 107 ? 6.865 4.214 -11.735 1.00 98.19 107 VAL A N 1
ATOM 740 C CA . VAL A 1 107 ? 8.126 4.798 -12.197 1.00 98.19 107 VAL A CA 1
ATOM 741 C C . VAL A 1 107 ? 9.222 4.451 -11.198 1.00 98.19 107 VAL A C 1
ATOM 743 O O . VAL A 1 107 ? 9.289 5.025 -10.115 1.00 98.19 107 VAL A O 1
ATOM 746 N N . VAL A 1 108 ? 10.085 3.506 -11.552 1.00 98.25 108 VAL A N 1
ATOM 747 C CA . VAL A 1 108 ? 11.245 3.086 -10.761 1.00 98.25 108 VAL A CA 1
ATOM 748 C C . VAL A 1 108 ? 12.377 4.094 -10.935 1.00 98.25 108 VAL A C 1
ATOM 750 O O . VAL A 1 108 ? 12.658 4.537 -12.047 1.00 98.25 108 VAL A O 1
ATOM 753 N N . LEU A 1 109 ? 13.031 4.457 -9.835 1.00 98.25 109 LEU A N 1
ATOM 754 C CA . LEU A 1 109 ? 14.123 5.422 -9.788 1.00 98.25 109 LEU A CA 1
ATOM 755 C C . LEU A 1 109 ? 15.412 4.710 -9.376 1.00 98.25 109 LEU A C 1
ATOM 757 O O . LEU A 1 109 ? 15.509 4.203 -8.258 1.00 98.25 109 LEU A O 1
ATOM 761 N N . LEU A 1 110 ? 16.395 4.709 -10.273 1.00 98.06 110 LEU A N 1
ATOM 762 C CA . LEU A 1 110 ? 17.695 4.072 -10.090 1.00 98.06 110 LEU A CA 1
ATOM 763 C C . LEU A 1 110 ? 18.806 5.115 -10.102 1.00 98.06 110 LEU A C 1
ATOM 765 O O . LEU A 1 110 ? 18.794 6.062 -10.883 1.00 98.06 110 LEU A O 1
ATOM 769 N N . SER A 1 111 ? 19.783 4.939 -9.230 1.00 96.38 111 SER A N 1
AT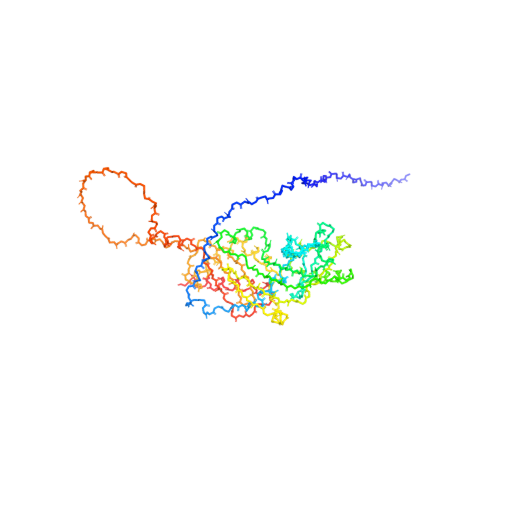OM 770 C CA . SER A 1 111 ? 20.980 5.765 -9.132 1.00 96.38 111 SER A CA 1
ATOM 771 C C . SER A 1 111 ? 22.201 5.014 -9.665 1.00 96.38 111 SER A C 1
ATOM 773 O O . SER A 1 111 ? 22.141 3.829 -9.981 1.00 96.38 111 SER A O 1
ATOM 775 N N . LYS A 1 112 ? 23.365 5.671 -9.689 1.00 93.88 112 LYS A N 1
ATOM 776 C CA . LYS A 1 112 ? 24.641 5.007 -10.019 1.00 93.88 112 LYS A CA 1
ATOM 777 C C . LYS A 1 112 ? 25.004 3.853 -9.073 1.00 93.88 112 LYS A C 1
ATOM 779 O O . LYS A 1 112 ? 25.822 3.019 -9.444 1.00 93.88 112 LYS A O 1
ATOM 784 N N . GLN A 1 113 ? 24.438 3.823 -7.863 1.00 94.00 113 GLN A N 1
ATOM 785 C CA . GLN A 1 113 ? 24.646 2.733 -6.902 1.00 94.00 113 GLN A CA 1
ATOM 786 C C . GLN A 1 113 ? 23.921 1.451 -7.332 1.00 94.00 113 GLN A C 1
ATOM 788 O O . GLN A 1 113 ? 24.318 0.365 -6.928 1.00 94.00 113 GLN A O 1
ATOM 793 N N . ASP A 1 114 ? 22.923 1.574 -8.207 1.00 95.69 114 ASP A N 1
ATOM 794 C CA . ASP A 1 114 ? 22.110 0.477 -8.728 1.00 95.69 114 ASP A CA 1
ATOM 795 C C . ASP A 1 114 ? 22.668 -0.033 -10.071 1.00 95.69 114 ASP A C 1
ATOM 797 O O . ASP A 1 114 ? 21.923 -0.383 -10.989 1.00 95.69 114 ASP A O 1
ATOM 801 N N . SER A 1 115 ? 24.000 -0.029 -10.212 1.00 94.75 115 SER A N 1
ATOM 802 C CA . SER A 1 115 ? 24.699 -0.304 -11.473 1.00 94.75 115 SER A CA 1
ATOM 803 C C . SER A 1 115 ? 24.357 -1.671 -12.063 1.00 94.75 115 SER A C 1
ATOM 805 O O . SER A 1 115 ? 24.204 -1.770 -13.276 1.00 94.75 115 SER A O 1
ATOM 807 N N . GLU A 1 116 ? 24.165 -2.700 -11.231 1.00 95.62 116 GLU A N 1
ATOM 808 C CA . GLU A 1 116 ? 23.733 -4.028 -11.688 1.00 95.62 116 GLU A CA 1
ATOM 809 C C . GLU A 1 116 ? 22.388 -3.966 -12.417 1.00 95.62 116 GLU A C 1
ATOM 811 O O . GLU A 1 116 ? 22.249 -4.490 -13.520 1.00 95.62 116 GLU A O 1
ATOM 816 N N . HIS A 1 117 ? 21.400 -3.275 -11.841 1.00 97.31 117 HIS A N 1
ATOM 817 C CA . HIS A 1 117 ? 20.093 -3.123 -12.473 1.00 97.31 117 HIS A CA 1
ATOM 818 C C . HIS A 1 117 ? 20.178 -2.295 -13.755 1.00 97.31 117 HIS A C 1
ATOM 820 O O . HIS A 1 117 ? 19.528 -2.646 -14.735 1.00 97.31 117 HIS A O 1
ATOM 826 N N . LEU A 1 118 ? 20.996 -1.239 -13.777 1.00 97.31 118 LEU A N 1
ATOM 827 C CA . LEU A 1 118 ? 21.197 -0.414 -14.972 1.00 97.31 118 LEU A CA 1
ATOM 828 C C . LEU A 1 118 ? 21.831 -1.202 -16.127 1.00 97.31 118 LEU A C 1
ATOM 830 O O . LEU A 1 118 ? 21.394 -1.051 -17.265 1.00 97.31 118 LEU A O 1
ATOM 834 N N . ILE A 1 119 ? 22.824 -2.052 -15.842 1.00 96.62 119 ILE A N 1
ATOM 835 C CA . ILE A 1 119 ? 23.456 -2.926 -16.844 1.00 96.62 119 ILE A CA 1
ATOM 836 C C . ILE A 1 119 ? 22.434 -3.942 -17.364 1.00 96.62 119 ILE A C 1
ATOM 838 O O . ILE A 1 119 ? 22.238 -4.054 -18.570 1.00 96.62 119 ILE A O 1
ATOM 842 N N . ASN A 1 120 ? 21.726 -4.616 -16.455 1.00 96.50 120 ASN A N 1
ATOM 843 C CA . ASN A 1 120 ? 20.698 -5.601 -16.790 1.00 96.50 120 ASN A CA 1
ATOM 844 C C . ASN A 1 120 ? 19.604 -5.024 -17.699 1.00 96.50 120 ASN A C 1
ATOM 846 O O . ASN A 1 120 ? 19.238 -5.636 -18.701 1.00 96.50 120 ASN A O 1
ATOM 850 N N . LEU A 1 121 ? 19.120 -3.819 -17.383 1.00 96.44 121 LEU A N 1
ATOM 851 C CA . LEU A 1 121 ? 18.094 -3.126 -18.166 1.00 96.44 121 LEU A CA 1
ATOM 852 C C . LEU A 1 121 ? 18.590 -2.640 -19.534 1.00 96.44 121 LEU A C 1
ATOM 854 O O . LEU A 1 121 ? 17.768 -2.378 -20.410 1.00 96.44 121 LEU A O 1
ATOM 858 N N . GLY A 1 122 ? 19.907 -2.537 -19.734 1.00 94.19 122 GLY A N 1
ATOM 859 C CA . GLY A 1 122 ? 20.503 -2.256 -21.040 1.00 94.19 122 GLY A CA 1
ATOM 860 C C . GLY A 1 122 ? 20.374 -3.417 -22.030 1.00 94.19 122 GLY A C 1
ATOM 861 O O . GLY A 1 122 ? 20.344 -3.179 -23.235 1.00 94.19 122 GLY A O 1
ATOM 862 N N . GLU A 1 123 ? 20.257 -4.654 -21.537 1.00 93.81 123 GLU A N 1
ATOM 863 C CA . GLU A 1 123 ? 20.120 -5.858 -22.369 1.00 93.81 123 GLU A CA 1
ATOM 864 C C . GLU A 1 123 ? 18.697 -6.428 -22.369 1.00 93.81 123 GLU A C 1
ATOM 866 O O . GLU A 1 123 ? 18.216 -6.910 -23.394 1.00 93.81 123 GLU A O 1
ATOM 871 N N . SER A 1 124 ? 17.999 -6.363 -21.233 1.00 94.56 124 SER A N 1
ATOM 872 C CA . SER A 1 124 ? 16.653 -6.909 -21.073 1.00 94.56 124 SER A CA 1
ATOM 873 C C . SER A 1 124 ? 15.766 -5.957 -20.285 1.00 94.56 124 SER A C 1
ATOM 875 O O . SER A 1 124 ? 16.001 -5.684 -19.112 1.00 94.56 124 SER A O 1
ATOM 877 N N . ALA A 1 125 ? 14.664 -5.524 -20.896 1.00 95.88 125 ALA A N 1
ATOM 878 C CA . ALA A 1 125 ? 13.665 -4.706 -20.211 1.00 95.88 125 ALA A CA 1
ATOM 879 C C . ALA A 1 125 ? 12.843 -5.498 -19.174 1.00 95.88 125 ALA A C 1
ATOM 881 O O . ALA A 1 125 ? 12.086 -4.897 -18.414 1.00 95.88 125 ALA A O 1
ATOM 882 N N . LYS A 1 126 ? 12.945 -6.836 -19.138 1.00 96.44 126 LYS A N 1
ATOM 883 C CA . LYS A 1 126 ? 12.123 -7.685 -18.264 1.00 96.44 126 LYS A CA 1
ATOM 884 C C . LYS A 1 126 ? 12.456 -7.429 -16.796 1.00 96.44 126 LYS A C 1
ATOM 886 O O . LYS A 1 126 ? 13.598 -7.598 -16.366 1.00 96.44 126 LYS A O 1
ATOM 891 N N . ALA A 1 127 ? 11.434 -7.091 -16.019 1.00 97.56 127 ALA A N 1
ATOM 892 C CA . ALA A 1 127 ? 11.587 -6.823 -14.600 1.00 97.56 127 ALA A CA 1
ATOM 893 C C . ALA A 1 127 ? 10.343 -7.217 -13.803 1.00 97.56 127 ALA A C 1
ATOM 895 O O . ALA A 1 127 ? 9.223 -7.246 -14.317 1.00 97.56 127 ALA A O 1
ATOM 896 N N . SER A 1 128 ? 10.559 -7.479 -12.518 1.00 97.88 128 SER A N 1
ATOM 897 C CA . SER A 1 128 ? 9.506 -7.633 -11.522 1.00 97.88 128 SER A CA 1
ATOM 898 C C . SER A 1 128 ? 9.660 -6.568 -10.442 1.00 97.88 128 SER A C 1
ATOM 900 O O . SER A 1 128 ? 10.775 -6.260 -10.020 1.00 97.88 128 SER A O 1
ATOM 902 N N . LEU A 1 129 ? 8.538 -6.029 -9.980 1.00 98.19 129 LEU A N 1
ATOM 903 C CA . LEU A 1 129 ? 8.457 -5.036 -8.918 1.00 98.19 129 LEU A CA 1
ATOM 904 C C . LEU A 1 129 ? 7.504 -5.547 -7.838 1.00 98.19 129 LEU A C 1
ATOM 906 O O . LEU A 1 129 ? 6.332 -5.776 -8.121 1.00 98.19 129 LEU A O 1
ATOM 910 N N . ALA A 1 130 ? 7.984 -5.714 -6.608 1.00 97.69 130 ALA A N 1
ATOM 911 C CA . ALA A 1 130 ? 7.157 -6.146 -5.485 1.00 97.69 130 ALA A CA 1
ATOM 912 C C . ALA A 1 130 ? 7.189 -5.126 -4.344 1.00 97.69 130 ALA A C 1
ATOM 914 O O . ALA A 1 130 ? 8.256 -4.770 -3.850 1.00 97.69 130 ALA A O 1
ATOM 915 N N . THR A 1 131 ? 6.024 -4.670 -3.894 1.00 96.19 131 THR A N 1
ATOM 916 C CA . THR A 1 131 ? 5.891 -3.737 -2.766 1.00 96.19 131 THR A CA 1
ATOM 917 C C . THR A 1 131 ? 4.825 -4.212 -1.781 1.00 96.19 131 THR A C 1
ATOM 919 O O . THR A 1 131 ? 4.052 -5.121 -2.064 1.00 96.19 131 THR A O 1
ATOM 922 N N . GLY A 1 132 ? 4.820 -3.637 -0.588 1.00 93.19 132 GLY A N 1
ATOM 923 C CA . GLY A 1 132 ? 3.933 -3.936 0.535 1.00 93.19 132 GLY A CA 1
ATOM 924 C C . GLY A 1 132 ? 4.288 -3.014 1.694 1.00 93.19 132 GLY A C 1
ATOM 925 O O . GLY A 1 132 ? 5.259 -2.276 1.574 1.00 93.19 132 GLY A O 1
ATOM 926 N N . HIS A 1 133 ? 3.557 -3.026 2.810 1.00 83.94 133 HIS A N 1
ATOM 927 C CA . HIS A 1 133 ? 3.820 -2.084 3.914 1.00 83.94 133 HIS A CA 1
ATOM 928 C C . HIS A 1 133 ? 5.308 -2.040 4.317 1.00 83.94 133 HIS A C 1
ATOM 930 O O . HIS A 1 133 ? 5.854 -3.017 4.832 1.00 83.94 133 HIS A O 1
ATOM 936 N N . ILE A 1 134 ? 5.954 -0.893 4.078 1.00 74.88 134 ILE A N 1
ATOM 937 C CA . ILE A 1 134 ? 7.377 -0.661 4.389 1.00 74.88 134 ILE A CA 1
ATOM 938 C C . ILE A 1 134 ? 7.587 0.270 5.585 1.00 74.88 134 ILE A C 1
ATOM 940 O O . ILE A 1 134 ? 8.707 0.401 6.074 1.00 74.88 134 ILE A O 1
ATOM 944 N N . SER A 1 135 ? 6.532 0.957 6.015 1.00 78.56 135 SER A N 1
ATOM 945 C CA . SER A 1 135 ? 6.602 2.060 6.964 1.00 78.56 135 SER A CA 1
ATOM 946 C C . SER A 1 135 ? 5.380 2.056 7.892 1.00 78.56 135 SER A C 1
ATOM 948 O O . SER A 1 135 ? 4.315 1.580 7.489 1.00 78.56 135 SER A O 1
ATOM 950 N N . PRO A 1 136 ? 5.515 2.575 9.120 1.00 82.94 136 PRO A N 1
ATOM 951 C CA . PRO A 1 136 ? 6.791 2.746 9.818 1.00 82.94 136 PRO A CA 1
ATOM 952 C C . PRO A 1 136 ? 7.463 1.381 10.112 1.00 82.94 136 PRO A C 1
ATOM 954 O O . PRO A 1 136 ? 6.777 0.359 10.195 1.00 82.94 136 PRO A O 1
ATOM 957 N N . PRO A 1 137 ? 8.801 1.305 10.285 1.00 88.00 137 PRO A N 1
ATOM 958 C CA . PRO A 1 137 ? 9.491 0.030 10.524 1.00 88.00 137 PRO A CA 1
ATOM 959 C C . PRO A 1 137 ? 8.988 -0.738 11.754 1.00 88.00 137 PRO A C 1
ATOM 961 O O . PRO A 1 137 ? 8.902 -1.967 11.716 1.00 88.00 137 PRO A O 1
ATOM 964 N N . TRP A 1 138 ? 8.617 -0.026 12.826 1.00 90.75 138 TRP A N 1
ATOM 965 C CA . TRP A 1 138 ? 8.066 -0.641 14.037 1.00 90.75 138 TRP A CA 1
ATOM 966 C C . TRP A 1 138 ? 6.737 -1.356 13.750 1.00 90.75 138 TRP A C 1
ATOM 968 O O . TRP A 1 138 ? 6.492 -2.430 14.297 1.00 90.75 138 TRP A O 1
ATOM 978 N N . PHE A 1 139 ? 5.911 -0.818 12.844 1.00 89.94 139 PHE A N 1
ATOM 979 C CA . PHE A 1 139 ? 4.625 -1.409 12.479 1.00 89.94 139 PHE A CA 1
ATOM 980 C C . PHE A 1 139 ? 4.837 -2.737 11.761 1.00 89.94 139 PHE A C 1
ATOM 982 O O . PHE A 1 139 ? 4.230 -3.741 12.119 1.00 89.94 139 PHE A O 1
ATOM 989 N N . VAL A 1 140 ? 5.778 -2.782 10.814 1.00 89.25 140 VAL A N 1
ATOM 990 C CA . VAL A 1 140 ? 6.129 -4.016 10.098 1.00 89.25 140 VAL A CA 1
ATOM 991 C C . VAL A 1 140 ? 6.661 -5.085 11.059 1.00 89.25 140 VAL A C 1
ATOM 993 O O . VAL A 1 140 ? 6.329 -6.263 10.920 1.00 89.25 140 VAL A O 1
ATOM 996 N N . GLN A 1 141 ? 7.469 -4.694 12.050 1.00 91.19 141 GLN A N 1
ATOM 997 C CA . GLN A 1 141 ? 7.959 -5.609 13.086 1.00 91.19 141 GLN A CA 1
ATOM 998 C C . GLN A 1 141 ? 6.818 -6.137 13.965 1.00 91.19 141 GLN A C 1
ATOM 1000 O O . GLN A 1 141 ? 6.731 -7.346 14.182 1.00 91.19 141 GLN A O 1
ATOM 1005 N N . ARG A 1 142 ? 5.916 -5.255 14.416 1.00 91.44 142 ARG A N 1
ATOM 1006 C CA . ARG A 1 142 ? 4.758 -5.619 15.245 1.00 91.44 142 ARG A CA 1
ATOM 1007 C C . ARG A 1 142 ? 3.788 -6.520 14.486 1.00 91.44 142 ARG A C 1
ATOM 1009 O O . ARG A 1 142 ? 3.382 -7.543 15.022 1.00 91.44 142 ARG A O 1
ATOM 1016 N N . LEU A 1 143 ? 3.504 -6.212 13.220 1.00 90.88 143 LEU A N 1
ATOM 1017 C CA . LEU A 1 143 ? 2.680 -7.039 12.342 1.00 90.88 143 LEU A CA 1
ATOM 1018 C C . LEU A 1 143 ? 3.263 -8.451 12.203 1.00 90.88 143 LEU A C 1
ATOM 1020 O O . LEU A 1 143 ? 2.551 -9.424 12.421 1.00 90.88 143 LEU A O 1
ATOM 1024 N N . ARG A 1 144 ? 4.572 -8.591 11.955 1.00 88.69 144 ARG A N 1
ATOM 1025 C CA . ARG A 1 144 ? 5.222 -9.914 11.895 1.00 88.69 144 ARG A CA 1
ATOM 1026 C C . ARG A 1 144 ? 5.152 -10.674 13.220 1.00 88.69 144 ARG A C 1
ATOM 1028 O O . ARG A 1 144 ? 4.979 -11.889 13.201 1.00 88.69 144 ARG A O 1
ATOM 1035 N N . ALA A 1 145 ? 5.249 -9.983 14.358 1.00 90.62 145 ALA A N 1
ATOM 1036 C CA . ALA A 1 145 ? 5.126 -10.602 15.680 1.00 90.62 145 ALA A CA 1
ATOM 1037 C C . ALA A 1 145 ? 3.729 -11.200 15.935 1.00 90.62 145 ALA A C 1
ATOM 1039 O O . ALA A 1 145 ? 3.593 -12.111 16.749 1.00 90.62 145 ALA A O 1
ATOM 1040 N N . THR A 1 146 ? 2.702 -10.749 15.205 1.00 90.00 146 THR A N 1
ATOM 1041 C CA . THR A 1 146 ? 1.364 -11.359 15.251 1.00 90.00 146 THR A CA 1
ATOM 1042 C C . THR A 1 146 ? 1.271 -12.691 14.489 1.00 90.00 146 THR A C 1
ATOM 1044 O O . THR A 1 146 ? 0.281 -13.411 14.613 1.00 90.00 146 THR A O 1
ATOM 1047 N N . GLY A 1 147 ? 2.286 -13.035 13.686 1.00 89.81 147 GLY A N 1
ATOM 1048 C CA . GLY A 1 147 ? 2.262 -14.170 12.759 1.00 89.81 147 GLY A CA 1
ATOM 1049 C C . GLY A 1 147 ? 1.531 -13.890 11.440 1.00 89.81 147 GLY A C 1
ATOM 1050 O O . GLY A 1 147 ? 1.454 -14.783 10.598 1.00 89.81 147 GLY A O 1
ATOM 1051 N N . TRP A 1 148 ? 1.013 -12.673 11.248 1.00 89.81 148 TRP A N 1
ATOM 1052 C CA . TRP A 1 148 ? 0.440 -12.209 9.985 1.00 89.81 148 TRP A CA 1
ATOM 1053 C C . TRP A 1 148 ? 1.512 -11.597 9.079 1.00 89.81 148 TRP A C 1
ATOM 1055 O O . TRP A 1 148 ? 2.548 -11.100 9.534 1.00 89.81 148 TRP A O 1
ATOM 1065 N N . LEU A 1 149 ? 1.269 -11.642 7.769 1.00 89.06 149 LEU A N 1
ATOM 1066 C CA . LEU A 1 149 ? 2.181 -11.089 6.775 1.00 89.06 149 LEU A CA 1
ATOM 1067 C C . LEU A 1 149 ? 1.723 -9.687 6.356 1.00 89.06 149 LEU A C 1
ATOM 1069 O O . LEU A 1 149 ? 0.528 -9.462 6.180 1.00 89.06 149 LEU A O 1
ATOM 1073 N N . PRO A 1 150 ? 2.652 -8.744 6.117 1.00 90.88 150 PRO A N 1
ATOM 1074 C CA . PRO A 1 150 ? 2.319 -7.534 5.385 1.00 90.88 150 PRO A CA 1
ATOM 1075 C C . PRO A 1 150 ? 1.751 -7.907 4.018 1.00 90.88 150 PRO A C 1
ATOM 1077 O O . PRO A 1 150 ? 2.360 -8.709 3.291 1.00 90.88 150 PRO A O 1
ATOM 1080 N N . ARG A 1 151 ? 0.614 -7.301 3.668 1.00 94.19 151 ARG A N 1
ATOM 1081 C CA . ARG A 1 151 ? 0.057 -7.398 2.320 1.00 94.19 151 ARG A CA 1
ATOM 1082 C C . ARG A 1 151 ? 1.073 -6.916 1.301 1.00 94.19 151 ARG A C 1
ATOM 1084 O O . ARG A 1 151 ? 1.853 -5.995 1.571 1.00 94.19 151 ARG A O 1
ATOM 1091 N N . ARG A 1 152 ? 1.074 -7.560 0.141 1.00 96.31 152 ARG A N 1
ATOM 1092 C CA . ARG A 1 152 ? 2.036 -7.303 -0.928 1.00 96.31 152 ARG A CA 1
ATOM 1093 C C . ARG A 1 152 ? 1.347 -7.277 -2.280 1.00 96.31 152 ARG A C 1
ATOM 1095 O O . ARG A 1 152 ? 0.331 -7.924 -2.483 1.00 96.31 152 ARG A O 1
ATOM 1102 N N . VAL A 1 153 ? 1.941 -6.562 -3.216 1.00 97.75 153 VAL A N 1
ATOM 1103 C CA . VAL A 1 153 ? 1.605 -6.601 -4.635 1.00 97.75 153 VAL A CA 1
ATOM 1104 C C . VAL A 1 153 ? 2.891 -6.835 -5.410 1.00 97.75 153 VAL A C 1
ATOM 1106 O O . VAL A 1 153 ? 3.911 -6.205 -5.131 1.00 97.75 153 VAL A O 1
ATOM 1109 N N . ALA A 1 154 ? 2.853 -7.778 -6.344 1.00 98.06 154 ALA A N 1
ATOM 1110 C CA . ALA A 1 154 ? 3.951 -8.106 -7.236 1.00 98.06 154 ALA A CA 1
ATOM 1111 C C . ALA A 1 154 ? 3.502 -7.915 -8.685 1.00 98.06 154 ALA A C 1
ATOM 1113 O O . ALA A 1 154 ? 2.500 -8.485 -9.117 1.00 98.06 154 ALA A O 1
ATOM 1114 N N . LEU A 1 155 ? 4.262 -7.119 -9.426 1.00 98.38 155 LEU A N 1
ATOM 1115 C CA . LEU A 1 155 ? 4.042 -6.799 -10.827 1.00 98.38 155 LEU A CA 1
ATOM 1116 C C . LEU A 1 155 ? 5.179 -7.387 -11.653 1.00 98.38 155 LEU A C 1
ATOM 1118 O O . LEU A 1 155 ? 6.344 -7.174 -11.330 1.00 98.38 155 LEU A O 1
ATOM 1122 N N . LEU A 1 156 ? 4.850 -8.075 -12.739 1.00 98.25 156 LEU A N 1
ATOM 1123 C CA . LEU A 1 156 ? 5.799 -8.508 -13.759 1.00 98.25 156 LEU A CA 1
ATOM 1124 C C . LEU A 1 156 ? 5.533 -7.710 -15.034 1.00 98.25 156 LEU A C 1
ATOM 1126 O O . LEU A 1 156 ? 4.388 -7.618 -15.474 1.00 98.25 156 LEU A O 1
ATOM 1130 N N . GLY A 1 157 ? 6.576 -7.148 -15.637 1.00 97.50 157 GLY A N 1
ATOM 1131 C CA . GLY A 1 157 ? 6.431 -6.329 -16.837 1.00 97.50 157 GLY A CA 1
ATOM 1132 C C . GLY A 1 157 ? 7.764 -5.973 -17.481 1.00 97.50 157 GLY A C 1
ATOM 1133 O O . GLY A 1 157 ? 8.765 -6.675 -17.315 1.00 97.50 157 GLY A O 1
ATOM 1134 N N . SER A 1 158 ? 7.763 -4.879 -18.243 1.00 97.69 158 SER A N 1
ATOM 1135 C CA . SER A 1 158 ? 8.948 -4.353 -18.923 1.00 97.69 158 SER A CA 1
ATOM 1136 C C . SER A 1 158 ? 9.243 -2.915 -18.500 1.00 97.69 158 SER A C 1
ATOM 1138 O O . SER A 1 158 ? 8.405 -2.028 -18.664 1.00 97.69 158 SER A O 1
ATOM 1140 N N . LEU A 1 159 ? 10.443 -2.666 -17.981 1.00 97.88 159 LEU A N 1
ATOM 1141 C CA . LEU A 1 159 ? 10.908 -1.335 -17.602 1.00 97.88 159 LEU A CA 1
ATOM 1142 C C . LEU A 1 159 ? 11.453 -0.586 -18.820 1.00 97.88 159 LEU A C 1
ATOM 1144 O O . LEU A 1 159 ? 12.439 -0.999 -19.422 1.00 97.88 159 LEU A O 1
ATOM 1148 N N . GLN A 1 160 ? 10.815 0.532 -19.163 1.00 97.94 160 GLN A N 1
ATOM 1149 C CA . GLN A 1 160 ? 11.214 1.398 -20.273 1.00 97.94 160 GLN A CA 1
ATOM 1150 C C . GLN A 1 160 ? 11.860 2.678 -19.739 1.00 97.94 160 GLN A C 1
ATOM 1152 O O . GLN A 1 160 ? 11.302 3.287 -18.821 1.00 97.94 160 GLN A O 1
ATOM 1157 N N . PRO A 1 161 ? 13.014 3.106 -20.280 1.00 97.88 161 PRO A N 1
ATOM 1158 C CA . PRO A 1 161 ? 13.695 4.306 -19.813 1.00 97.88 161 PRO A CA 1
ATOM 1159 C C . PRO A 1 161 ? 12.840 5.555 -20.056 1.00 97.88 161 PRO A C 1
ATOM 1161 O O . PRO A 1 161 ? 12.201 5.695 -21.098 1.00 97.88 161 PRO A O 1
ATOM 1164 N N . LEU A 1 162 ? 12.853 6.480 -19.096 1.00 97.56 162 LEU A N 1
ATOM 1165 C CA . LEU A 1 162 ? 12.155 7.760 -19.181 1.00 97.56 162 LEU A CA 1
ATOM 1166 C C . LEU A 1 162 ? 13.126 8.927 -19.402 1.00 97.56 162 LEU A C 1
ATOM 1168 O O . LEU A 1 162 ? 14.202 8.962 -18.797 1.00 97.56 162 LEU A O 1
ATOM 1172 N N . PRO A 1 163 ? 12.733 9.950 -20.185 1.00 97.31 163 PRO A N 1
ATOM 1173 C CA . PRO A 1 163 ? 13.476 11.200 -20.267 1.00 97.31 163 PRO A CA 1
ATOM 1174 C C . PRO A 1 163 ? 13.580 11.892 -18.901 1.00 97.31 163 PRO A C 1
ATOM 1176 O O . PRO A 1 163 ? 12.620 11.933 -18.133 1.00 97.31 163 PRO A O 1
ATOM 1179 N N . ALA A 1 164 ? 14.706 12.558 -18.625 1.00 95.56 164 ALA A N 1
ATOM 1180 C CA . ALA A 1 164 ? 14.931 13.261 -17.353 1.00 95.56 164 ALA A CA 1
ATOM 1181 C C . ALA A 1 164 ? 13.881 14.350 -17.034 1.00 95.56 164 ALA A C 1
ATOM 1183 O O . ALA A 1 164 ? 13.702 14.728 -15.876 1.00 95.56 164 ALA A O 1
ATOM 1184 N N . ALA A 1 165 ? 13.198 14.894 -18.047 1.00 95.50 165 ALA A N 1
ATOM 1185 C CA . ALA A 1 165 ? 12.075 15.812 -17.850 1.00 95.50 165 ALA A CA 1
ATOM 1186 C C . ALA A 1 165 ? 10.839 15.095 -17.274 1.00 95.50 165 ALA A C 1
ATOM 1188 O O . ALA A 1 165 ? 10.238 15.596 -16.327 1.00 95.50 165 ALA A O 1
ATOM 1189 N N . GLU A 1 166 ? 10.507 13.899 -17.773 1.00 96.00 166 GLU A N 1
ATOM 1190 C CA . GLU A 1 166 ? 9.399 13.087 -17.250 1.00 96.00 166 GLU A CA 1
ATOM 1191 C C . GLU A 1 166 ? 9.677 12.586 -15.833 1.00 96.00 166 GLU A C 1
ATOM 1193 O O . GLU A 1 166 ? 8.778 12.586 -14.997 1.00 96.00 166 GLU A O 1
ATOM 1198 N N . VAL A 1 167 ? 10.927 12.223 -15.528 1.00 95.88 167 VAL A N 1
ATOM 1199 C CA . VAL A 1 167 ? 11.326 11.817 -14.169 1.00 95.88 167 VAL A CA 1
ATOM 1200 C C . VAL A 1 167 ? 11.119 12.955 -13.171 1.00 95.88 167 VAL A C 1
ATOM 1202 O O . VAL A 1 167 ? 10.576 12.739 -12.087 1.00 95.88 167 VAL A O 1
ATOM 1205 N N . ARG A 1 168 ? 11.505 14.183 -13.542 1.00 95.12 168 ARG A N 1
ATOM 1206 C CA . ARG A 1 168 ? 11.274 15.376 -12.716 1.00 95.12 168 ARG A CA 1
ATOM 1207 C C . ARG A 1 168 ? 9.785 15.638 -12.521 1.00 95.12 168 ARG A C 1
ATOM 1209 O O . ARG A 1 168 ? 9.351 15.783 -11.380 1.00 95.12 168 ARG A O 1
ATOM 1216 N N . PHE A 1 169 ? 9.006 15.597 -13.600 1.00 94.94 169 PHE A N 1
ATOM 1217 C CA . PHE A 1 169 ? 7.556 15.766 -13.539 1.00 94.94 169 PHE A CA 1
ATOM 1218 C C . PHE A 1 169 ? 6.884 14.718 -12.637 1.00 94.94 169 PHE A C 1
ATOM 1220 O O . PHE A 1 169 ? 6.088 15.074 -11.770 1.00 94.94 169 PHE A O 1
ATOM 1227 N N . ALA A 1 170 ? 7.243 13.437 -12.769 1.00 95.50 170 ALA A N 1
ATOM 1228 C CA . ALA A 1 170 ? 6.714 12.366 -11.924 1.00 95.50 170 ALA A CA 1
ATOM 1229 C C . ALA A 1 170 ? 7.041 12.594 -10.438 1.00 95.50 170 ALA A C 1
ATOM 1231 O O . ALA A 1 170 ? 6.172 12.433 -9.580 1.00 95.50 170 ALA A O 1
ATOM 1232 N N . CYS A 1 171 ? 8.264 13.036 -10.126 1.00 95.50 171 CYS A N 1
ATOM 1233 C CA . CYS A 1 171 ? 8.655 13.394 -8.761 1.00 95.50 171 CYS A CA 1
ATOM 1234 C C . CYS A 1 171 ? 7.838 14.571 -8.206 1.00 95.50 171 CYS A C 1
ATOM 1236 O O . CYS A 1 171 ? 7.415 14.536 -7.051 1.00 95.50 171 CYS A O 1
ATOM 1238 N N . GLU A 1 172 ? 7.598 15.611 -9.006 1.00 94.81 172 GLU A N 1
ATOM 1239 C CA . GLU A 1 172 ? 6.763 16.751 -8.612 1.00 94.81 172 GLU A CA 1
ATOM 1240 C C . GLU A 1 172 ? 5.310 16.333 -8.348 1.00 94.81 172 GLU A C 1
ATOM 1242 O O . GLU A 1 172 ? 4.738 16.722 -7.326 1.00 94.81 172 GLU A O 1
ATOM 1247 N N . GLN A 1 173 ? 4.729 15.496 -9.216 1.00 95.12 173 GLN A N 1
ATOM 1248 C CA . GLN A 1 173 ? 3.381 14.953 -9.016 1.00 95.12 173 GLN A CA 1
ATOM 1249 C C . GLN A 1 173 ? 3.301 14.091 -7.755 1.00 95.12 173 GLN A C 1
ATOM 1251 O O . GLN A 1 173 ? 2.369 14.258 -6.968 1.00 95.12 173 GLN A O 1
ATOM 1256 N N . ALA A 1 174 ? 4.292 13.228 -7.513 1.00 95.31 174 ALA A N 1
ATOM 1257 C CA . ALA A 1 174 ? 4.357 12.414 -6.302 1.00 95.31 174 ALA A CA 1
ATOM 1258 C C . ALA A 1 174 ? 4.418 13.282 -5.038 1.00 95.31 174 ALA A C 1
ATOM 1260 O O . ALA A 1 174 ? 3.633 13.076 -4.115 1.00 95.31 174 ALA A O 1
ATOM 1261 N N . ARG A 1 175 ? 5.265 14.320 -5.012 1.00 94.69 175 ARG A N 1
ATOM 1262 C CA . ARG A 1 175 ? 5.322 15.261 -3.878 1.00 94.69 175 ARG A CA 1
ATOM 1263 C C . ARG A 1 175 ? 4.018 16.024 -3.686 1.00 94.69 175 ARG A C 1
ATOM 1265 O O . ARG A 1 175 ? 3.604 16.237 -2.552 1.00 94.69 175 ARG A O 1
ATOM 1272 N N . LYS A 1 176 ? 3.359 16.434 -4.775 1.00 95.12 176 LYS A N 1
ATOM 1273 C CA . LYS A 1 176 ? 2.050 17.095 -4.709 1.00 95.12 176 LYS A CA 1
ATOM 1274 C C . LYS A 1 176 ? 0.984 16.163 -4.129 1.00 95.12 176 LYS A C 1
ATOM 1276 O O . LYS A 1 176 ? 0.206 16.613 -3.294 1.00 95.12 176 LYS A O 1
ATOM 1281 N N . ALA A 1 177 ? 0.966 14.900 -4.551 1.00 93.56 177 ALA A N 1
ATOM 1282 C CA . ALA A 1 177 ? 0.044 13.890 -4.040 1.00 93.56 177 ALA A CA 1
ATOM 1283 C C . ALA A 1 177 ? 0.282 13.605 -2.548 1.00 93.56 177 ALA A C 1
ATOM 1285 O O . ALA A 1 177 ? -0.671 13.520 -1.786 1.00 93.56 177 ALA A O 1
ATOM 1286 N N . CYS A 1 178 ? 1.543 13.558 -2.108 1.00 93.44 178 CYS A N 1
ATOM 1287 C CA . CYS A 1 178 ? 1.904 13.246 -0.722 1.00 93.44 178 CYS A CA 1
ATOM 1288 C C . CYS A 1 178 ? 1.840 14.448 0.243 1.00 93.44 178 CYS A C 1
ATOM 1290 O O . CYS A 1 178 ? 2.308 14.332 1.371 1.00 93.44 178 CYS A O 1
ATOM 1292 N N . ARG A 1 179 ? 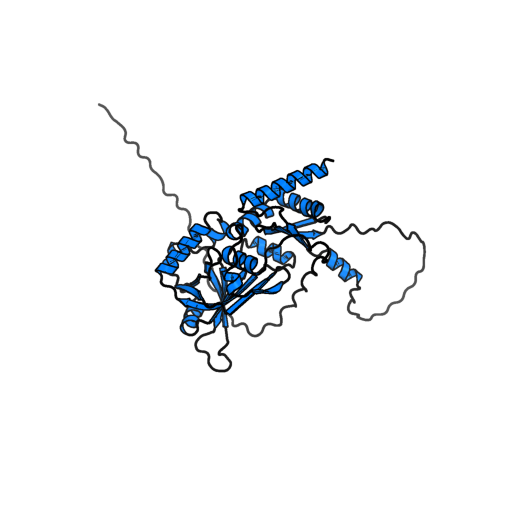1.296 15.615 -0.147 1.00 91.69 179 ARG A N 1
ATOM 1293 C CA . ARG A 1 179 ? 1.270 16.814 0.725 1.00 91.69 179 ARG A CA 1
ATOM 1294 C C . ARG A 1 179 ? 0.547 16.598 2.059 1.00 91.69 179 ARG A C 1
ATOM 1296 O O . ARG A 1 179 ? 0.913 17.242 3.032 1.00 91.69 179 ARG A O 1
ATOM 1303 N N . GLY A 1 180 ? -0.456 15.722 2.085 1.00 90.31 180 GLY A N 1
ATOM 1304 C CA . GLY A 1 180 ? -1.178 15.324 3.299 1.00 90.31 180 GLY A CA 1
ATOM 1305 C C . GLY A 1 180 ? -0.666 14.030 3.937 1.00 90.31 180 GLY A C 1
ATOM 1306 O O . GLY A 1 180 ? -1.322 13.515 4.823 1.00 90.31 180 GLY A O 1
ATOM 1307 N N . ALA A 1 181 ? 0.462 13.489 3.469 1.00 93.94 181 ALA A N 1
ATOM 1308 C CA . ALA A 1 181 ? 1.006 12.206 3.908 1.00 93.94 181 ALA A CA 1
ATOM 1309 C C . ALA A 1 181 ? 2.502 12.344 4.247 1.00 93.94 181 ALA A C 1
ATOM 1311 O O . ALA A 1 181 ? 3.362 11.940 3.448 1.00 93.94 181 ALA A O 1
ATOM 1312 N N . PRO A 1 182 ? 2.854 12.998 5.372 1.00 93.88 182 PRO A N 1
ATOM 1313 C CA . PRO A 1 182 ? 4.240 13.302 5.710 1.00 93.88 182 PRO A CA 1
ATOM 1314 C C . PRO A 1 182 ? 5.120 12.052 5.836 1.00 93.88 182 PRO A C 1
ATOM 1316 O O . PRO A 1 182 ? 6.274 12.104 5.397 1.00 93.88 182 PRO A O 1
ATOM 1319 N N . ALA A 1 183 ? 4.606 10.922 6.342 1.00 92.56 183 ALA A N 1
ATOM 1320 C CA . ALA A 1 183 ? 5.377 9.680 6.401 1.00 92.56 183 ALA A CA 1
ATOM 1321 C C . ALA A 1 183 ? 5.777 9.182 5.008 1.00 92.56 183 ALA A C 1
ATOM 1323 O O . ALA A 1 183 ? 6.923 8.779 4.808 1.00 92.56 183 ALA A O 1
ATOM 1324 N N . LEU A 1 184 ? 4.869 9.232 4.028 1.00 92.69 184 LEU A N 1
ATOM 1325 C CA . LEU A 1 184 ? 5.172 8.826 2.655 1.00 92.69 184 LEU A CA 1
ATOM 1326 C C . LEU A 1 184 ? 6.072 9.853 1.952 1.00 92.69 184 LEU A C 1
ATOM 1328 O O . LEU A 1 184 ? 7.034 9.478 1.279 1.00 92.69 184 LEU A O 1
ATOM 1332 N N . ALA A 1 185 ? 5.818 11.149 2.157 1.00 93.94 185 ALA A N 1
ATOM 1333 C CA . ALA A 1 185 ? 6.629 12.228 1.599 1.00 93.94 185 ALA A CA 1
ATOM 1334 C C . ALA A 1 185 ? 8.097 12.152 2.055 1.00 93.94 185 ALA A C 1
ATOM 1336 O O . ALA A 1 185 ? 8.998 12.389 1.250 1.00 93.94 185 ALA A O 1
ATOM 1337 N N . ALA A 1 186 ? 8.345 11.770 3.312 1.00 93.12 186 ALA A N 1
ATOM 1338 C CA . ALA A 1 186 ? 9.688 11.601 3.868 1.00 93.12 186 ALA A CA 1
ATOM 1339 C C . ALA A 1 186 ? 10.497 10.473 3.201 1.00 93.12 186 ALA A C 1
ATOM 1341 O O . ALA A 1 186 ? 11.726 10.464 3.272 1.00 93.12 186 ALA A O 1
ATOM 1342 N N . LEU A 1 187 ? 9.826 9.521 2.546 1.00 92.31 187 LEU A N 1
ATOM 1343 C CA . LEU A 1 187 ? 10.467 8.393 1.869 1.00 92.31 187 LEU A CA 1
ATOM 1344 C C . LEU A 1 187 ? 10.824 8.692 0.401 1.00 92.31 187 LEU A C 1
ATOM 1346 O O . LEU A 1 187 ? 11.618 7.953 -0.203 1.00 92.31 187 LEU A O 1
ATOM 1350 N N . LEU A 1 188 ? 10.268 9.771 -0.166 1.00 93.62 188 LEU A N 1
ATOM 1351 C CA . LEU A 1 188 ? 10.557 10.217 -1.527 1.00 93.62 188 LEU A CA 1
ATOM 1352 C C . LEU A 1 188 ? 12.002 10.732 -1.646 1.00 93.62 188 LEU A C 1
ATOM 1354 O O . LEU A 1 188 ? 12.535 11.330 -0.709 1.00 93.62 188 LEU A O 1
ATOM 1358 N N . PRO A 1 189 ? 12.657 10.566 -2.810 1.00 93.00 189 PRO A N 1
ATOM 1359 C CA . PRO A 1 189 ? 13.993 11.112 -3.013 1.00 93.00 189 PRO A CA 1
ATOM 1360 C C . PRO A 1 189 ? 14.029 12.642 -2.840 1.00 93.00 189 PRO A C 1
ATOM 1362 O O . PRO A 1 189 ? 13.137 13.344 -3.340 1.00 93.00 189 PRO A O 1
ATOM 1365 N N . PRO A 1 190 ? 15.071 13.191 -2.187 1.00 93.06 190 PRO A N 1
ATOM 1366 C CA . PRO A 1 190 ? 15.234 14.633 -2.055 1.00 93.06 190 PRO A CA 1
ATOM 1367 C C . PRO A 1 190 ? 15.486 15.276 -3.423 1.00 93.06 190 PRO A C 1
ATOM 1369 O O . PRO A 1 190 ? 16.085 14.668 -4.312 1.00 93.06 190 PRO A O 1
ATOM 1372 N N . GLU A 1 191 ? 15.058 16.527 -3.590 1.00 91.31 191 GLU A N 1
ATOM 1373 C CA . GLU A 1 191 ? 15.127 17.241 -4.873 1.00 91.31 191 GLU A CA 1
ATOM 1374 C C . GLU A 1 191 ? 16.557 17.355 -5.419 1.00 91.31 191 GLU A C 1
ATOM 1376 O O . GLU A 1 191 ? 16.790 17.137 -6.606 1.00 91.31 191 GLU A O 1
ATOM 1381 N N . ALA A 1 192 ? 17.528 17.562 -4.528 1.00 93.81 192 ALA A N 1
ATOM 1382 C CA . ALA A 1 192 ? 18.947 17.626 -4.867 1.00 93.81 192 ALA A CA 1
ATOM 1383 C C . ALA A 1 192 ? 19.485 16.348 -5.540 1.00 93.81 192 ALA A C 1
ATOM 1385 O O . ALA A 1 192 ? 20.469 16.420 -6.268 1.00 93.81 192 ALA A O 1
ATOM 1386 N N . ARG A 1 193 ? 18.847 15.187 -5.322 1.00 93.62 193 ARG A N 1
ATOM 1387 C CA . ARG A 1 193 ? 19.264 13.910 -5.924 1.00 93.62 193 ARG A CA 1
ATOM 1388 C C . ARG A 1 193 ? 18.603 13.625 -7.268 1.00 93.62 193 ARG A C 1
ATOM 1390 O O . ARG A 1 193 ? 19.062 12.730 -7.964 1.00 93.62 193 ARG A O 1
ATOM 1397 N N . LEU A 1 194 ? 17.559 14.359 -7.664 1.00 92.31 194 LEU A N 1
ATOM 1398 C CA . LEU A 1 194 ? 16.829 14.082 -8.909 1.00 92.31 194 LEU A CA 1
ATOM 1399 C C . LEU A 1 194 ? 17.700 14.080 -10.174 1.00 92.31 194 LEU A C 1
ATOM 1401 O O . LEU A 1 194 ? 17.484 13.200 -11.005 1.00 92.31 194 LEU A O 1
ATOM 1405 N N . PRO A 1 195 ? 18.684 14.987 -10.345 1.00 93.88 195 PRO A N 1
ATOM 1406 C CA . PRO A 1 195 ? 19.543 14.970 -11.531 1.00 93.88 195 PRO A CA 1
ATOM 1407 C C . PRO A 1 195 ? 20.409 13.707 -11.660 1.00 93.88 195 PRO A C 1
ATOM 1409 O O . PRO A 1 195 ? 20.927 13.432 -12.737 1.00 93.88 195 PRO A O 1
ATOM 1412 N N . GLU A 1 196 ? 20.584 12.949 -10.574 1.00 95.31 196 GLU A N 1
ATOM 1413 C CA . GLU A 1 196 ? 21.402 11.733 -10.529 1.00 95.31 196 GLU A CA 1
ATOM 1414 C C . GLU A 1 196 ? 20.594 10.451 -10.777 1.00 95.31 196 GLU A C 1
ATOM 1416 O O . GLU A 1 196 ? 21.181 9.368 -10.848 1.00 95.31 196 GLU A O 1
ATOM 1421 N N . LEU A 1 197 ? 19.264 10.554 -10.861 1.00 96.69 197 LEU A N 1
ATOM 1422 C CA . LEU A 1 197 ? 18.367 9.409 -10.978 1.00 96.69 197 LEU A CA 1
ATOM 1423 C C . LEU A 1 197 ? 17.997 9.148 -12.440 1.00 96.69 197 LEU A C 1
ATOM 1425 O O . LEU A 1 197 ? 17.489 10.023 -13.141 1.00 96.69 197 LEU A O 1
ATOM 1429 N N . ALA A 1 198 ? 18.190 7.907 -12.874 1.00 97.75 198 ALA A N 1
ATOM 1430 C CA . ALA A 1 198 ? 17.576 7.354 -14.069 1.00 97.75 198 ALA A CA 1
ATOM 1431 C C . ALA A 1 198 ? 16.180 6.826 -13.713 1.00 97.75 198 ALA A C 1
ATOM 1433 O O . ALA A 1 198 ? 16.016 6.080 -12.747 1.00 97.75 198 ALA A O 1
ATOM 1434 N N . GLY A 1 199 ? 15.167 7.225 -14.481 1.00 97.81 199 GLY A N 1
ATOM 1435 C CA . GLY A 1 199 ? 13.799 6.756 -14.290 1.00 97.81 199 GLY A CA 1
ATOM 1436 C C . GLY A 1 199 ? 13.412 5.712 -15.323 1.00 97.81 199 GLY A C 1
ATOM 1437 O O . GLY A 1 199 ? 13.768 5.834 -16.493 1.00 97.81 199 GLY A O 1
ATOM 1438 N N . PHE A 1 200 ? 12.644 4.719 -14.891 1.00 98.38 200 PHE A N 1
ATOM 1439 C CA . PHE A 1 200 ? 12.111 3.667 -15.745 1.00 98.38 200 PHE A CA 1
ATOM 1440 C C . PHE A 1 200 ? 10.629 3.461 -15.445 1.00 98.38 200 PHE A C 1
ATOM 1442 O O . PHE A 1 200 ? 10.260 3.266 -14.291 1.00 98.38 200 PHE A O 1
ATOM 1449 N N . ARG A 1 201 ? 9.767 3.485 -16.461 1.00 97.88 201 ARG A N 1
ATOM 1450 C CA . ARG A 1 201 ? 8.339 3.176 -16.302 1.00 97.88 201 ARG A CA 1
ATOM 1451 C C . ARG A 1 201 ? 8.121 1.682 -16.470 1.00 97.88 201 ARG A C 1
ATOM 1453 O O . ARG A 1 201 ? 8.549 1.115 -17.474 1.00 97.88 201 ARG A O 1
ATOM 1460 N N . LEU A 1 202 ? 7.430 1.056 -15.523 1.00 97.38 202 LEU A N 1
ATOM 1461 C CA . LEU A 1 202 ? 6.981 -0.324 -15.655 1.00 97.38 202 LEU A CA 1
ATOM 1462 C C . LEU A 1 202 ? 5.793 -0.360 -16.617 1.00 97.38 202 LEU A C 1
ATOM 1464 O O . LEU A 1 202 ? 4.651 -0.128 -16.240 1.00 97.38 202 LEU A O 1
ATOM 1468 N N . SER A 1 203 ? 6.104 -0.596 -17.883 1.00 93.25 203 SER A N 1
ATOM 1469 C CA . SER A 1 203 ? 5.145 -0.733 -18.976 1.00 93.25 203 SER A CA 1
ATOM 1470 C C . SER A 1 203 ? 4.800 -2.200 -19.227 1.00 93.25 203 SER A C 1
ATOM 1472 O O . SER A 1 203 ? 5.532 -3.100 -18.799 1.00 93.25 203 SER A O 1
ATOM 1474 N N . SER A 1 204 ? 3.707 -2.437 -19.956 1.00 93.19 204 SER A N 1
ATOM 1475 C CA . SER A 1 204 ? 3.309 -3.774 -20.415 1.00 93.19 204 SER A CA 1
ATOM 1476 C C . SER A 1 204 ? 3.281 -4.794 -19.273 1.00 93.19 204 SER A C 1
ATOM 1478 O O . SER A 1 204 ? 3.960 -5.823 -19.330 1.00 93.19 204 SER A O 1
ATOM 1480 N N . ILE A 1 205 ? 2.554 -4.467 -18.199 1.00 96.69 205 ILE A N 1
ATOM 1481 C CA . ILE A 1 205 ? 2.385 -5.360 -17.051 1.00 96.69 205 ILE A CA 1
ATOM 1482 C C . ILE A 1 205 ? 1.720 -6.638 -17.566 1.00 96.69 205 ILE A C 1
ATOM 1484 O O . ILE 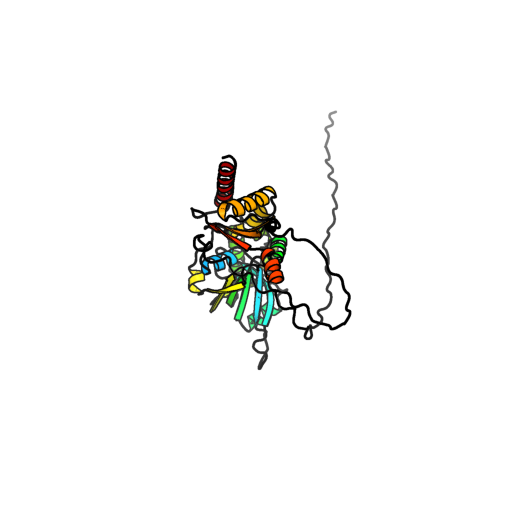A 1 205 ? 0.585 -6.617 -18.024 1.00 96.69 205 ILE A O 1
ATOM 1488 N N . SER A 1 206 ? 2.448 -7.750 -17.528 1.00 96.75 206 SER A N 1
ATOM 1489 C CA . SER A 1 206 ? 1.982 -9.049 -18.019 1.00 96.75 206 SER A CA 1
ATOM 1490 C C . SER A 1 206 ? 1.344 -9.888 -16.918 1.00 96.75 206 SER A C 1
ATOM 1492 O O . SER A 1 206 ? 0.568 -10.798 -17.202 1.00 96.75 206 SER A O 1
ATOM 1494 N N . ARG A 1 207 ? 1.668 -9.597 -15.653 1.00 97.50 207 ARG A N 1
ATOM 1495 C CA . ARG A 1 207 ? 1.088 -10.266 -14.488 1.00 97.50 207 ARG A CA 1
ATOM 1496 C C . ARG A 1 207 ? 1.073 -9.334 -13.284 1.00 97.50 207 ARG A C 1
ATOM 1498 O O . ARG A 1 207 ? 2.087 -8.713 -12.976 1.00 97.50 207 ARG A O 1
ATOM 1505 N N . CYS A 1 208 ? -0.045 -9.312 -12.569 1.00 98.00 208 CYS A N 1
ATOM 1506 C CA . CYS A 1 208 ? -0.169 -8.705 -11.250 1.00 98.00 208 CYS A CA 1
ATOM 1507 C C . CYS A 1 208 ? -0.661 -9.768 -10.259 1.00 98.00 208 CYS A C 1
ATOM 1509 O O . CYS A 1 208 ? -1.579 -10.539 -10.548 1.00 98.00 208 CYS A O 1
ATOM 1511 N N . VAL A 1 209 ? -0.009 -9.847 -9.102 1.00 98.38 209 VAL A N 1
ATOM 1512 C CA . VAL A 1 209 ? -0.405 -10.728 -8.003 1.00 98.38 209 VAL A CA 1
ATOM 1513 C C . VAL A 1 209 ? -0.498 -9.901 -6.738 1.00 98.38 209 VAL A C 1
ATOM 1515 O O . VAL A 1 209 ? 0.495 -9.341 -6.276 1.00 98.38 209 VAL A O 1
ATOM 1518 N N . TYR A 1 210 ? -1.688 -9.863 -6.161 1.00 98.00 210 TYR A N 1
ATOM 1519 C CA . TYR A 1 210 ? -1.916 -9.340 -4.828 1.00 98.00 210 TYR A CA 1
ATOM 1520 C C . TYR A 1 210 ? -1.806 -10.479 -3.809 1.00 98.00 210 TYR A C 1
ATOM 1522 O O . TYR A 1 210 ? -2.301 -11.579 -4.033 1.00 98.00 210 TYR A O 1
ATOM 1530 N N . VAL A 1 211 ? -1.128 -10.237 -2.694 1.00 96.75 211 VAL A N 1
ATOM 1531 C CA . VAL A 1 211 ? -0.942 -11.193 -1.601 1.00 96.75 211 VAL A CA 1
ATOM 1532 C C . VAL A 1 211 ? -1.555 -10.591 -0.350 1.00 96.75 211 VAL A C 1
ATOM 1534 O O . VAL A 1 211 ? -1.101 -9.545 0.120 1.00 96.75 211 VAL A O 1
ATOM 1537 N N . ASP A 1 212 ? -2.583 -11.245 0.183 1.00 93.56 212 ASP A N 1
ATOM 1538 C CA . ASP A 1 212 ? -3.270 -10.770 1.380 1.00 93.56 212 ASP A CA 1
ATOM 1539 C C . ASP A 1 212 ? -2.486 -11.067 2.672 1.00 93.56 212 ASP A C 1
ATOM 1541 O O . ASP A 1 212 ? -1.408 -11.670 2.660 1.00 93.56 212 ASP A O 1
ATOM 1545 N N . ALA A 1 213 ? -3.024 -10.625 3.812 1.00 89.69 213 ALA A N 1
ATOM 1546 C CA . ALA A 1 213 ? -2.363 -10.774 5.106 1.00 89.69 213 ALA A CA 1
ATOM 1547 C C . ALA A 1 213 ? -2.214 -12.246 5.548 1.00 89.69 213 ALA A C 1
ATOM 1549 O O . ALA A 1 213 ? -1.294 -12.575 6.303 1.00 89.69 213 ALA A O 1
ATOM 1550 N N . ALA A 1 214 ? -3.081 -13.134 5.046 1.00 88.00 214 ALA A N 1
ATOM 1551 C CA . ALA A 1 214 ? -3.007 -14.578 5.265 1.00 88.00 214 ALA A CA 1
ATOM 1552 C C . ALA A 1 214 ? -1.993 -15.266 4.329 1.00 88.00 214 ALA A C 1
ATOM 1554 O O . ALA A 1 214 ? -1.755 -16.467 4.447 1.00 88.00 214 ALA A O 1
ATOM 1555 N N . GLY A 1 215 ? -1.384 -14.523 3.398 1.00 90.62 215 GLY A N 1
ATOM 1556 C CA . GLY A 1 215 ? -0.450 -15.049 2.407 1.00 90.62 215 GLY A CA 1
ATOM 1557 C C . GLY A 1 215 ? -1.125 -15.672 1.184 1.00 90.62 215 GLY A C 1
ATOM 1558 O O . GLY A 1 215 ? -0.431 -16.274 0.361 1.00 90.62 215 GLY A O 1
ATOM 1559 N N . ARG A 1 216 ? -2.450 -15.538 1.034 1.00 93.94 216 ARG A N 1
ATOM 1560 C CA . ARG A 1 216 ? -3.164 -16.031 -0.150 1.00 93.94 216 ARG A CA 1
ATOM 1561 C C . ARG A 1 216 ? -2.881 -15.112 -1.328 1.00 93.94 216 ARG A C 1
ATOM 1563 O O . ARG A 1 216 ? -2.836 -13.891 -1.182 1.00 93.94 216 ARG A O 1
ATOM 1570 N N . GLN A 1 217 ? -2.688 -15.721 -2.490 1.00 97.12 217 GLN A N 1
ATOM 1571 C CA . GLN A 1 217 ? -2.403 -15.014 -3.730 1.00 97.12 217 GLN A CA 1
ATOM 1572 C C . GLN A 1 217 ? -3.686 -14.828 -4.533 1.00 97.12 217 GLN A C 1
ATOM 1574 O O . GLN A 1 217 ? -4.423 -15.783 -4.767 1.00 97.12 217 GLN A O 1
ATOM 1579 N N . HIS A 1 218 ? -3.899 -13.607 -5.000 1.00 97.50 218 HIS A N 1
ATOM 1580 C CA . HIS A 1 218 ? -5.015 -13.194 -5.833 1.00 97.50 218 HIS A CA 1
ATOM 1581 C C . HIS A 1 218 ? -4.433 -12.685 -7.148 1.00 97.50 218 HIS A C 1
ATOM 1583 O O . HIS A 1 218 ? -3.674 -11.712 -7.168 1.00 97.50 218 HIS A O 1
ATOM 1589 N N . ALA A 1 219 ? -4.727 -13.382 -8.244 1.00 98.00 219 ALA A N 1
ATOM 1590 C CA . ALA A 1 219 ? -4.358 -12.902 -9.567 1.00 98.00 219 ALA A CA 1
ATOM 1591 C C . ALA A 1 219 ? -5.231 -11.691 -9.906 1.00 98.00 219 ALA A C 1
ATOM 1593 O O . ALA A 1 219 ? -6.451 -11.765 -9.799 1.00 98.00 219 ALA A O 1
ATOM 1594 N N . VAL A 1 220 ? -4.596 -10.593 -10.304 1.00 98.12 220 VAL A N 1
ATOM 1595 C CA . VAL A 1 220 ? -5.275 -9.362 -10.712 1.00 98.12 220 VAL A CA 1
ATOM 1596 C C . VAL A 1 220 ? -4.957 -9.138 -12.183 1.00 98.12 220 VAL A C 1
ATOM 1598 O O . VAL A 1 220 ? -3.783 -9.172 -12.571 1.00 98.12 220 VAL A O 1
ATOM 1601 N N . ALA A 1 221 ? -5.977 -8.944 -13.018 1.00 97.50 221 ALA A N 1
ATOM 1602 C CA . ALA A 1 221 ? -5.730 -8.609 -14.412 1.00 97.50 221 ALA A CA 1
ATOM 1603 C C . ALA A 1 221 ? -5.102 -7.204 -14.493 1.00 97.50 221 ALA A C 1
ATOM 1605 O O . ALA A 1 221 ? -5.530 -6.306 -13.765 1.00 97.50 221 ALA A O 1
ATOM 1606 N N . PRO A 1 222 ? -4.091 -6.985 -15.352 1.00 95.62 222 PRO A N 1
ATOM 1607 C CA . PRO A 1 222 ? -3.499 -5.660 -15.534 1.00 95.62 222 PRO A CA 1
ATOM 1608 C C . PRO A 1 222 ? -4.537 -4.575 -15.864 1.00 95.62 222 PRO A C 1
ATOM 1610 O O . PRO A 1 222 ? -4.506 -3.508 -15.258 1.00 95.62 222 PRO A O 1
ATOM 1613 N N . ASP A 1 223 ? -5.507 -4.888 -16.727 1.00 96.31 223 ASP A N 1
ATOM 1614 C CA . ASP A 1 223 ? -6.575 -3.954 -17.111 1.00 96.31 223 ASP A CA 1
ATOM 1615 C C . ASP A 1 223 ? -7.496 -3.598 -15.927 1.00 96.31 223 ASP A C 1
ATOM 1617 O O . ASP A 1 223 ? -7.905 -2.445 -15.783 1.00 96.31 223 ASP A O 1
ATOM 1621 N N . ASP A 1 224 ? -7.770 -4.557 -15.033 1.00 97.19 224 ASP A N 1
ATOM 1622 C CA . ASP A 1 224 ? -8.566 -4.322 -13.821 1.00 97.19 224 ASP A CA 1
ATOM 1623 C C . ASP A 1 224 ? -7.811 -3.429 -12.827 1.00 97.19 224 ASP A C 1
ATOM 1625 O O . ASP A 1 224 ? -8.397 -2.536 -12.215 1.00 97.19 224 ASP A O 1
ATOM 1629 N N . LEU A 1 225 ? -6.492 -3.617 -12.690 1.00 96.12 225 LEU A N 1
ATOM 1630 C CA . LEU A 1 225 ? -5.639 -2.749 -11.870 1.00 96.12 225 LEU A CA 1
ATOM 1631 C C . LEU A 1 225 ? -5.626 -1.308 -12.408 1.00 96.12 225 LEU A C 1
ATOM 1633 O O . LEU A 1 225 ? -5.755 -0.344 -11.642 1.00 96.12 225 LEU A O 1
ATOM 1637 N N . ASP A 1 226 ? -5.500 -1.151 -13.724 1.00 94.44 226 ASP A N 1
ATOM 1638 C CA . ASP A 1 226 ? -5.493 0.154 -14.385 1.00 94.44 226 ASP A CA 1
ATOM 1639 C C . ASP A 1 226 ? -6.857 0.851 -14.262 1.00 94.44 226 ASP A C 1
ATOM 1641 O O . ASP A 1 226 ? -6.910 2.044 -13.942 1.00 94.44 226 ASP A O 1
ATOM 1645 N N . GLY A 1 227 ? -7.957 0.104 -14.406 1.00 95.81 227 GLY A N 1
ATOM 1646 C CA . GLY A 1 227 ? -9.329 0.599 -14.257 1.00 95.81 227 GLY A CA 1
ATOM 1647 C C . GLY A 1 227 ? -9.783 0.836 -12.811 1.00 95.81 227 GLY A C 1
ATOM 1648 O O . GLY A 1 227 ? -10.714 1.611 -12.579 1.00 95.81 227 GLY A O 1
ATOM 1649 N N . ALA A 1 228 ? -9.131 0.215 -11.825 1.00 96.94 228 ALA A N 1
ATOM 1650 C CA . ALA A 1 228 ? -9.514 0.330 -10.423 1.00 96.94 228 ALA A CA 1
ATOM 1651 C C . ALA A 1 228 ? -9.377 1.765 -9.889 1.00 96.94 228 ALA A C 1
ATOM 1653 O O . ALA A 1 228 ? -8.477 2.523 -10.258 1.00 96.94 228 ALA A O 1
ATOM 1654 N N . LEU A 1 229 ? -10.252 2.142 -8.957 1.00 96.06 229 LEU A N 1
ATOM 1655 C CA . LEU A 1 229 ? -10.126 3.407 -8.238 1.00 96.06 229 LEU A CA 1
ATOM 1656 C C . LEU A 1 229 ? -9.084 3.280 -7.127 1.00 96.06 229 LEU A C 1
ATOM 1658 O O . LEU A 1 229 ? -9.002 2.261 -6.444 1.00 96.06 229 LEU A O 1
ATOM 1662 N N . VAL A 1 230 ? -8.298 4.337 -6.943 1.00 96.06 230 VAL A N 1
ATOM 1663 C CA . VAL A 1 230 ? -7.378 4.440 -5.808 1.00 96.06 230 VAL A CA 1
ATOM 1664 C C . VAL A 1 230 ? -8.192 4.720 -4.561 1.00 96.06 230 VAL A C 1
ATOM 1666 O O . VAL A 1 230 ? -9.031 5.622 -4.561 1.00 96.06 230 VAL A O 1
ATOM 1669 N N . ASP A 1 231 ? -7.920 3.972 -3.500 1.00 97.00 231 ASP A N 1
ATOM 1670 C CA . ASP A 1 231 ? -8.515 4.247 -2.203 1.00 97.00 231 ASP A CA 1
ATOM 1671 C C . ASP A 1 231 ? -8.069 5.631 -1.676 1.00 97.00 231 ASP A C 1
ATOM 1673 O O . ASP A 1 231 ? -6.872 5.936 -1.711 1.00 97.00 231 ASP A O 1
ATOM 1677 N N . PRO A 1 232 ? -8.990 6.488 -1.199 1.00 96.56 232 PRO A N 1
ATOM 1678 C CA . PRO A 1 232 ? -8.650 7.825 -0.717 1.00 96.56 232 PRO A CA 1
ATOM 1679 C C . PRO A 1 232 ? -7.719 7.836 0.503 1.00 96.56 232 PRO A C 1
ATOM 1681 O O . PRO A 1 232 ? -7.006 8.820 0.695 1.00 96.56 232 PRO A O 1
ATOM 1684 N N . LEU A 1 233 ? -7.687 6.765 1.303 1.00 96.62 233 LEU A N 1
ATOM 1685 C CA . LEU A 1 233 ? -6.807 6.645 2.469 1.00 96.62 233 LEU A CA 1
ATOM 1686 C C . LEU A 1 233 ? -5.437 6.061 2.110 1.00 96.62 233 LEU A C 1
ATOM 1688 O O . LEU A 1 233 ? -4.527 6.092 2.935 1.00 96.62 233 LEU A O 1
ATOM 1692 N N . ALA A 1 234 ? -5.238 5.580 0.876 1.00 95.62 234 ALA A N 1
ATOM 1693 C CA . ALA A 1 234 ? -4.004 4.908 0.470 1.00 95.62 234 ALA A CA 1
ATOM 1694 C C . ALA A 1 234 ? -2.742 5.734 0.768 1.00 95.62 234 ALA A C 1
ATOM 1696 O O . ALA A 1 234 ? -1.745 5.188 1.233 1.00 95.62 234 ALA A O 1
ATOM 1697 N N . LEU A 1 235 ? -2.779 7.049 0.521 1.00 94.75 235 LEU A N 1
ATOM 1698 C CA . LEU A 1 235 ? -1.616 7.917 0.720 1.00 94.75 235 LEU A CA 1
ATOM 1699 C C . LEU A 1 235 ? -1.335 8.200 2.202 1.00 94.75 235 LEU A C 1
ATOM 1701 O O . LEU A 1 235 ? -0.170 8.192 2.591 1.00 94.75 235 LEU A O 1
ATOM 1705 N N . SER A 1 236 ? -2.368 8.430 3.018 1.00 95.19 236 SER A N 1
ATOM 1706 C CA . SER A 1 236 ? -2.236 8.733 4.452 1.00 95.19 236 SER A CA 1
ATOM 1707 C C . SER A 1 236 ? -2.180 7.485 5.336 1.00 95.19 236 SER A C 1
ATOM 1709 O O . SER A 1 236 ? -1.985 7.600 6.542 1.00 95.19 236 SER A O 1
ATOM 1711 N N . GLN A 1 237 ? -2.282 6.285 4.755 1.00 94.31 237 GLN A N 1
ATOM 1712 C CA . GLN A 1 237 ? -2.307 5.011 5.475 1.00 94.31 237 GLN A CA 1
ATOM 1713 C C . GLN A 1 237 ? -1.190 4.894 6.519 1.00 94.31 237 GLN A C 1
ATOM 1715 O O . GLN A 1 237 ? -1.427 4.468 7.643 1.00 94.31 237 GLN A O 1
ATOM 1720 N N . HIS A 1 238 ? 0.041 5.281 6.179 1.00 93.25 238 HIS A N 1
ATOM 1721 C CA . HIS A 1 238 ? 1.169 5.199 7.110 1.00 93.25 238 HIS A CA 1
ATOM 1722 C C . HIS A 1 238 ? 1.026 6.136 8.313 1.00 93.25 238 HIS A C 1
ATOM 1724 O O . HIS A 1 238 ? 1.314 5.725 9.437 1.00 93.25 238 HIS A O 1
ATOM 1730 N N . ASP A 1 239 ? 0.584 7.368 8.072 1.00 94.31 239 ASP A N 1
ATOM 1731 C CA . ASP A 1 239 ? 0.380 8.381 9.104 1.00 94.31 239 ASP A CA 1
ATOM 1732 C C . ASP A 1 239 ? -0.797 7.999 10.012 1.00 94.31 239 ASP A C 1
ATOM 1734 O O . ASP A 1 239 ? -0.662 7.999 11.233 1.00 94.31 239 ASP A O 1
ATOM 1738 N N . LEU A 1 240 ? -1.904 7.545 9.419 1.00 95.25 240 LEU A N 1
ATOM 1739 C CA . LEU A 1 240 ? -3.103 7.080 10.116 1.00 95.25 240 LEU A CA 1
ATOM 1740 C C . LEU A 1 240 ? -2.806 5.868 11.007 1.00 95.25 240 LEU A C 1
ATOM 1742 O O . LEU A 1 240 ? -3.161 5.852 12.188 1.00 95.25 240 LEU A O 1
ATOM 1746 N N . LEU A 1 241 ? -2.110 4.860 10.471 1.00 94.44 241 LEU A N 1
ATOM 1747 C CA . LEU A 1 241 ? -1.725 3.682 11.246 1.00 94.44 241 LEU A CA 1
ATOM 1748 C C . LEU A 1 241 ? -0.806 4.050 12.409 1.00 94.44 241 LEU A C 1
ATOM 1750 O O . LEU A 1 241 ? -0.938 3.448 13.472 1.00 94.44 241 LEU A O 1
ATOM 1754 N N . ALA A 1 242 ? 0.098 5.016 12.234 1.00 93.44 242 ALA A N 1
ATOM 1755 C CA . ALA A 1 242 ? 0.942 5.491 13.322 1.00 93.44 242 ALA A CA 1
ATOM 1756 C C . ALA A 1 242 ? 0.132 6.253 14.377 1.00 93.44 242 ALA A C 1
ATOM 1758 O O . ALA A 1 242 ? 0.180 5.900 15.553 1.00 93.44 242 ALA A O 1
ATOM 1759 N N . ALA A 1 243 ? -0.682 7.222 13.959 1.00 94.88 243 ALA A N 1
ATOM 1760 C CA . ALA A 1 243 ? -1.486 8.050 14.851 1.00 94.88 243 ALA A CA 1
ATOM 1761 C C . ALA A 1 243 ? -2.411 7.216 15.754 1.00 94.88 243 ALA A C 1
ATOM 1763 O O . ALA A 1 243 ? -2.464 7.438 16.966 1.00 94.88 243 ALA A O 1
ATOM 1764 N N . VAL A 1 244 ? -3.100 6.218 15.190 1.00 96.62 244 VAL A N 1
ATOM 1765 C CA . VAL A 1 244 ? -4.023 5.366 15.954 1.00 96.62 244 VAL A CA 1
ATOM 1766 C C . VAL A 1 244 ? -3.282 4.324 16.796 1.00 96.62 244 VAL A C 1
ATOM 1768 O O . VAL A 1 244 ? -3.664 4.074 17.940 1.00 96.62 244 VAL A O 1
ATOM 1771 N N . ASN A 1 245 ? -2.224 3.692 16.276 1.00 96.00 245 ASN A N 1
ATOM 1772 C CA . ASN A 1 245 ? -1.561 2.619 17.022 1.00 96.00 245 ASN A CA 1
ATOM 1773 C C . ASN A 1 245 ? -0.606 3.100 18.119 1.00 96.00 245 ASN A C 1
ATOM 1775 O O . ASN A 1 245 ? -0.433 2.382 19.106 1.00 96.00 245 ASN A O 1
ATOM 1779 N N . ASP A 1 246 ? -0.006 4.282 17.962 1.00 94.56 246 ASP A N 1
ATOM 1780 C CA . ASP A 1 246 ? 0.939 4.840 18.938 1.00 94.56 246 ASP A CA 1
ATOM 1781 C C . ASP A 1 246 ? 0.227 5.611 20.063 1.00 94.56 246 ASP A C 1
ATOM 1783 O O . ASP A 1 246 ? 0.836 5.921 21.087 1.00 94.56 246 ASP A O 1
ATOM 1787 N N . THR A 1 247 ? -1.076 5.877 19.917 1.00 96.56 247 THR A N 1
ATOM 1788 C CA . THR A 1 247 ? -1.885 6.558 20.934 1.00 96.56 247 THR A CA 1
ATOM 1789 C C . THR A 1 247 ? -2.513 5.545 21.907 1.00 96.56 247 THR A C 1
ATOM 1791 O O . THR A 1 247 ? -3.383 4.766 21.506 1.00 96.56 247 THR A O 1
ATOM 1794 N N . PRO A 1 248 ? -2.153 5.558 23.210 1.00 96.25 248 PRO A N 1
ATOM 1795 C CA . PRO A 1 248 ? -2.651 4.577 24.182 1.00 96.25 248 PRO A CA 1
ATOM 1796 C C . PRO A 1 248 ? -4.173 4.584 24.361 1.00 96.25 248 PRO A C 1
ATOM 1798 O O . PRO A 1 248 ? -4.777 3.532 24.564 1.00 96.25 248 PRO A O 1
ATOM 1801 N N . GLU A 1 249 ? -4.798 5.759 24.258 1.00 96.69 249 GLU A N 1
ATOM 1802 C CA . GLU A 1 249 ? -6.256 5.902 24.323 1.00 96.69 249 GLU A CA 1
ATOM 1803 C C . GLU A 1 249 ? -6.944 5.119 23.198 1.00 96.69 249 GLU A C 1
ATOM 1805 O O . GLU A 1 249 ? -7.872 4.348 23.453 1.00 96.69 249 GLU A O 1
ATOM 1810 N N . TRP A 1 250 ? -6.436 5.237 21.968 1.00 97.44 250 TRP A N 1
ATOM 1811 C CA . TRP A 1 250 ? -6.951 4.483 20.831 1.00 97.44 250 TRP A CA 1
ATOM 1812 C C . TRP A 1 250 ? -6.727 2.983 20.985 1.00 97.44 250 TRP A C 1
ATOM 1814 O O . TRP A 1 250 ? -7.611 2.213 20.634 1.00 97.44 250 TRP A O 1
ATOM 1824 N N . GLN A 1 251 ? -5.610 2.537 21.566 1.00 96.50 251 GLN A N 1
ATOM 1825 C CA . GLN A 1 251 ? -5.394 1.107 21.817 1.00 96.50 251 GLN A CA 1
ATOM 1826 C C . GLN A 1 251 ? -6.482 0.508 22.718 1.00 96.50 251 GLN A C 1
ATOM 1828 O O . GLN A 1 251 ? -7.012 -0.556 22.400 1.00 96.50 251 GLN A O 1
ATOM 1833 N N . LEU A 1 252 ? -6.855 1.194 23.804 1.00 96.00 252 LEU A N 1
ATOM 1834 C CA . LEU A 1 252 ? -7.961 0.758 24.660 1.00 96.00 252 LEU A CA 1
ATOM 1835 C C . LEU A 1 252 ? -9.288 0.777 23.892 1.00 96.00 252 LEU A C 1
ATOM 1837 O O . LEU A 1 252 ? -10.061 -0.178 23.951 1.00 96.00 252 LEU A O 1
ATOM 1841 N N . GLN A 1 253 ? -9.533 1.840 23.129 1.00 97.62 253 GLN A N 1
ATOM 1842 C CA . GLN A 1 253 ? -10.773 1.989 22.381 1.00 97.62 253 GLN A CA 1
ATOM 1843 C C . GLN A 1 253 ? -10.940 0.920 21.288 1.00 97.62 253 GLN A C 1
ATOM 1845 O O . GLN A 1 253 ? -12.029 0.376 21.122 1.00 97.62 253 GLN A O 1
ATOM 1850 N N . LEU A 1 254 ? -9.864 0.551 20.593 1.00 97.06 254 LEU A N 1
ATOM 1851 C CA . LEU A 1 254 ? -9.859 -0.527 19.605 1.00 97.06 254 LEU A CA 1
ATOM 1852 C C . LEU A 1 254 ? -10.148 -1.899 20.240 1.00 97.06 254 LEU A C 1
ATOM 1854 O O . LEU A 1 254 ? -10.828 -2.720 19.626 1.00 97.06 254 LEU A O 1
ATOM 1858 N N . GLN A 1 255 ? -9.684 -2.149 21.471 1.00 95.94 255 GLN A N 1
ATOM 1859 C CA . GLN A 1 255 ? -10.052 -3.362 22.218 1.00 95.94 255 GLN A CA 1
ATOM 1860 C C . GLN A 1 255 ? -11.548 -3.371 22.551 1.00 95.94 255 GLN A C 1
ATOM 1862 O O . GLN A 1 255 ? -12.204 -4.405 22.423 1.00 95.94 255 GLN A O 1
ATOM 1867 N N . LEU A 1 256 ? -12.102 -2.215 22.932 1.00 95.75 256 LEU A N 1
ATOM 1868 C CA . LEU A 1 256 ? -13.538 -2.072 23.166 1.00 95.75 256 LEU A CA 1
ATOM 1869 C C . LEU A 1 256 ? -14.348 -2.261 21.877 1.00 95.75 256 LEU A C 1
ATOM 1871 O O . LEU A 1 256 ? -15.397 -2.893 21.926 1.00 95.75 256 LEU A O 1
ATOM 1875 N N . PHE A 1 257 ? -13.859 -1.797 20.723 1.00 95.12 257 PHE A N 1
ATOM 1876 C CA . PHE A 1 257 ? -14.493 -2.069 19.427 1.00 95.12 257 PHE A CA 1
ATOM 1877 C C . PHE A 1 257 ? -14.504 -3.560 19.098 1.00 95.12 257 PHE A C 1
ATOM 1879 O O . PHE A 1 257 ? -15.541 -4.082 18.696 1.00 95.12 257 PHE A O 1
ATOM 1886 N N . ALA A 1 258 ? -13.392 -4.268 19.315 1.00 93.06 258 ALA A N 1
ATOM 1887 C CA . ALA A 1 258 ? -13.349 -5.716 19.123 1.00 93.06 258 ALA A CA 1
ATOM 1888 C C . ALA A 1 258 ? -14.366 -6.439 20.029 1.00 93.06 258 ALA A C 1
ATOM 1890 O O . ALA A 1 258 ? -15.097 -7.318 19.568 1.00 93.06 258 ALA A O 1
ATOM 1891 N N . ALA A 1 259 ? -14.483 -6.019 21.291 1.00 93.00 259 ALA A N 1
ATOM 1892 C CA . ALA A 1 259 ? -15.453 -6.587 22.219 1.00 93.00 259 ALA A CA 1
ATOM 1893 C C . ALA A 1 259 ? -16.904 -6.273 21.816 1.00 93.00 259 ALA A C 1
ATOM 1895 O O . ALA A 1 259 ? -17.731 -7.179 21.763 1.00 93.00 259 ALA A O 1
ATOM 1896 N N . ALA A 1 260 ? -17.211 -5.013 21.501 1.00 92.56 260 ALA A N 1
ATOM 1897 C CA . ALA A 1 260 ? -18.570 -4.555 21.225 1.00 92.56 260 ALA A CA 1
ATOM 1898 C C . ALA A 1 260 ? -19.092 -5.013 19.856 1.00 92.56 260 ALA A C 1
ATOM 1900 O O . ALA A 1 260 ? -20.218 -5.491 19.757 1.00 92.56 260 ALA A O 1
ATOM 1901 N N . CYS A 1 261 ? -18.285 -4.888 18.799 1.00 87.94 261 CYS A N 1
ATOM 1902 C CA . CYS A 1 261 ? -18.723 -5.182 17.434 1.00 87.94 261 CYS A CA 1
ATOM 1903 C C . CYS A 1 261 ? -18.644 -6.674 17.093 1.00 87.94 261 CYS A C 1
ATOM 1905 O O . CYS A 1 261 ? -19.383 -7.140 16.230 1.00 87.94 261 CYS A O 1
ATOM 1907 N N . LEU A 1 262 ? -17.734 -7.418 17.730 1.00 85.62 262 LEU A N 1
ATOM 1908 C CA . LEU A 1 262 ? -17.405 -8.792 17.331 1.00 85.62 262 LEU A CA 1
ATOM 1909 C C . LEU A 1 262 ? -17.598 -9.802 18.464 1.00 85.62 262 LEU A C 1
ATOM 1911 O O . LEU A 1 262 ? -17.441 -11.000 18.242 1.00 85.62 262 LEU A O 1
ATOM 1915 N N . GLY A 1 263 ? -17.916 -9.339 19.677 1.00 89.50 263 GLY A N 1
ATOM 1916 C CA . GLY A 1 263 ? -18.065 -10.201 20.847 1.00 89.50 263 GLY A CA 1
ATOM 1917 C C . GLY A 1 263 ? -16.748 -10.818 21.321 1.00 89.50 263 GLY A C 1
ATOM 1918 O O . GLY A 1 263 ? -16.770 -11.820 22.034 1.00 89.50 263 GLY A O 1
ATOM 1919 N N . VAL A 1 264 ? -15.595 -10.265 20.921 1.00 88.56 264 VAL A N 1
ATOM 1920 C CA . VAL A 1 264 ? -14.278 -10.821 21.258 1.00 88.56 264 VAL A CA 1
ATOM 1921 C C . VAL A 1 264 ? -13.505 -9.853 22.140 1.00 88.56 264 VAL A C 1
ATOM 1923 O O . VAL A 1 264 ? -13.023 -8.822 21.682 1.00 88.56 264 VAL A O 1
ATOM 1926 N N . GLY A 1 265 ? -13.323 -10.218 23.409 1.00 91.06 265 GLY A N 1
ATOM 1927 C CA . GLY A 1 265 ? -12.375 -9.531 24.281 1.00 91.06 265 GLY A CA 1
ATOM 1928 C C . GLY A 1 265 ? -10.942 -9.770 23.805 1.00 91.06 265 GLY A C 1
ATOM 1929 O O . GLY A 1 265 ? -10.547 -10.914 23.568 1.00 91.06 265 GLY A O 1
ATOM 1930 N N . THR A 1 266 ? -10.151 -8.707 23.678 1.00 93.12 266 THR A N 1
ATOM 1931 C CA . THR A 1 266 ? -8.751 -8.784 23.235 1.00 93.12 266 THR A CA 1
ATOM 1932 C C . THR A 1 266 ? -7.821 -8.136 24.248 1.00 93.12 266 THR A C 1
ATOM 1934 O O . THR A 1 266 ? -8.100 -7.032 24.707 1.00 93.12 266 THR A O 1
ATOM 1937 N N . ARG A 1 267 ? -6.693 -8.784 24.558 1.00 92.94 267 ARG A N 1
ATOM 1938 C CA . ARG A 1 267 ? -5.650 -8.215 25.433 1.00 92.94 267 ARG A CA 1
ATOM 1939 C C . ARG A 1 267 ? -4.753 -7.223 24.694 1.00 92.94 267 ARG A C 1
ATOM 1941 O O . ARG A 1 267 ? -4.263 -6.261 25.277 1.00 92.94 267 ARG A O 1
ATOM 1948 N N . GLU A 1 268 ? -4.503 -7.502 23.423 1.00 94.06 268 GLU A N 1
ATOM 1949 C CA . GLU A 1 268 ? -3.686 -6.682 22.537 1.00 94.06 268 GLU A CA 1
ATOM 1950 C C . GLU A 1 268 ? -4.436 -6.512 21.223 1.00 94.06 268 GLU A C 1
ATOM 1952 O O . GLU A 1 268 ? -5.098 -7.442 20.757 1.00 94.06 268 GLU A O 1
ATOM 1957 N N . VAL A 1 269 ? -4.319 -5.331 20.627 1.00 95.88 269 VAL A N 1
ATOM 1958 C CA . VAL A 1 269 ? -4.921 -5.009 19.338 1.00 95.88 269 VAL A CA 1
ATOM 1959 C C . VAL A 1 269 ? -3.925 -4.217 18.502 1.00 95.88 269 VAL A C 1
ATOM 1961 O O . VAL A 1 269 ? -3.037 -3.548 19.032 1.00 95.88 269 VAL A O 1
ATOM 1964 N N . LEU A 1 270 ? -4.045 -4.339 17.191 1.00 95.62 270 LEU A N 1
ATOM 1965 C CA . LEU A 1 270 ? -3.285 -3.594 16.207 1.00 95.62 270 LEU A CA 1
ATOM 1966 C C . LEU A 1 270 ? -4.250 -3.212 15.089 1.00 95.62 270 LEU A C 1
ATOM 1968 O O . LEU A 1 270 ? -4.820 -4.093 14.446 1.00 95.62 270 LEU A O 1
ATOM 1972 N N . LEU A 1 271 ? -4.422 -1.916 14.838 1.00 96.31 271 LEU A N 1
ATOM 1973 C CA . LEU A 1 271 ? -5.024 -1.465 13.591 1.00 96.31 271 LEU A CA 1
ATOM 1974 C C . LEU A 1 271 ? -4.038 -1.804 12.476 1.00 96.31 271 LEU A C 1
ATOM 1976 O O . LEU A 1 271 ? -2.939 -1.255 12.449 1.00 96.31 271 LEU A O 1
ATOM 1980 N N . ALA A 1 272 ? -4.394 -2.746 11.609 1.00 94.69 272 ALA A N 1
ATOM 1981 C CA . ALA A 1 272 ? -3.517 -3.182 10.532 1.00 94.69 272 ALA A CA 1
ATOM 1982 C C . ALA A 1 272 ? -3.705 -2.321 9.284 1.00 94.69 272 ALA A C 1
ATOM 1984 O O . ALA A 1 272 ? -2.727 -1.960 8.636 1.00 94.69 272 ALA A O 1
ATOM 1985 N N . GLU A 1 273 ? -4.953 -1.987 8.958 1.00 94.88 273 GLU A N 1
ATOM 1986 C CA . GLU A 1 273 ? -5.318 -1.291 7.725 1.00 94.88 273 GLU A CA 1
ATOM 1987 C C . GLU A 1 273 ? -6.585 -0.465 7.917 1.00 94.88 273 GLU A C 1
ATOM 1989 O O . GLU A 1 273 ? -7.499 -0.892 8.621 1.00 94.88 273 GLU A O 1
ATOM 1994 N N . ALA A 1 274 ? -6.661 0.655 7.209 1.00 96.44 274 ALA A N 1
ATOM 1995 C CA . ALA A 1 274 ? -7.882 1.397 6.938 1.00 96.44 274 ALA A CA 1
ATOM 1996 C C . ALA A 1 274 ? -8.104 1.507 5.421 1.00 96.44 274 ALA A C 1
ATOM 1998 O O . ALA A 1 274 ? -7.154 1.457 4.641 1.00 96.44 274 ALA A O 1
ATOM 1999 N N . ASP A 1 275 ? -9.355 1.620 5.003 1.00 97.31 275 ASP A N 1
ATOM 2000 C CA . ASP A 1 275 ? -9.745 1.959 3.636 1.00 97.31 275 ASP A CA 1
ATOM 2001 C C . ASP A 1 275 ? -11.120 2.647 3.654 1.00 97.31 275 ASP A C 1
ATOM 2003 O O . ASP A 1 275 ? -11.740 2.807 4.710 1.00 97.31 275 ASP A O 1
ATOM 2007 N N . ARG A 1 276 ? -11.629 3.063 2.494 1.00 97.38 276 ARG A N 1
ATOM 2008 C CA . ARG A 1 276 ? -12.913 3.773 2.406 1.00 97.38 276 ARG A CA 1
ATOM 2009 C C . ARG A 1 276 ? -14.122 2.989 2.919 1.00 97.38 276 ARG A C 1
ATOM 2011 O O . ARG A 1 276 ? -15.156 3.602 3.149 1.00 97.38 276 ARG A O 1
ATOM 2018 N N . LEU A 1 277 ? -14.033 1.667 3.068 1.00 97.50 277 LEU A N 1
ATOM 2019 C CA . LEU A 1 277 ? -15.125 0.811 3.540 1.00 97.50 277 LEU A CA 1
ATOM 2020 C C . LEU A 1 277 ? -14.984 0.423 5.015 1.00 97.50 277 LEU A C 1
ATOM 2022 O O . LEU A 1 277 ? -15.827 -0.316 5.520 1.00 97.50 277 LEU A O 1
ATOM 2026 N N . GLY A 1 278 ? -13.947 0.886 5.718 1.00 96.88 278 GLY A N 1
ATOM 2027 C CA . GLY A 1 278 ? -13.744 0.611 7.138 1.00 96.88 278 GLY A CA 1
ATOM 2028 C C . GLY A 1 278 ? -12.297 0.264 7.464 1.00 96.88 278 GLY A C 1
ATOM 2029 O O . GLY A 1 278 ? -11.365 0.850 6.920 1.00 96.88 278 GLY A O 1
ATOM 2030 N N . PHE A 1 279 ? -12.091 -0.671 8.390 1.00 96.75 279 PHE A N 1
ATOM 2031 C CA . PHE A 1 279 ? -10.750 -1.006 8.856 1.00 96.75 279 PHE A CA 1
ATOM 2032 C C . PHE A 1 279 ? -10.597 -2.430 9.373 1.00 96.75 279 PHE A C 1
ATOM 2034 O O . PHE A 1 279 ? -11.549 -3.097 9.779 1.00 96.75 279 PHE A O 1
ATOM 2041 N N . THR A 1 280 ? -9.349 -2.888 9.362 1.00 95.62 280 THR A N 1
ATOM 2042 C CA . THR A 1 280 ? -8.939 -4.224 9.779 1.00 95.62 280 THR A CA 1
ATOM 2043 C C . THR A 1 280 ? -8.156 -4.143 11.086 1.00 95.62 280 THR A C 1
ATOM 2045 O O . THR A 1 280 ? -7.131 -3.463 11.166 1.00 95.62 280 THR A O 1
ATOM 2048 N N . LEU A 1 281 ? -8.604 -4.882 12.099 1.00 95.62 281 LEU A N 1
ATOM 2049 C CA . LEU A 1 281 ? -7.900 -5.083 13.361 1.00 95.62 281 LEU A CA 1
ATOM 2050 C C . LEU A 1 281 ? -7.269 -6.473 13.399 1.00 95.62 281 LEU A C 1
ATOM 2052 O O . LEU A 1 281 ? -7.874 -7.461 12.985 1.00 95.62 281 LEU A O 1
ATOM 2056 N N . LEU A 1 282 ? -6.075 -6.561 13.969 1.00 94.88 282 LEU A N 1
ATOM 2057 C CA . LEU A 1 282 ? -5.529 -7.806 14.484 1.00 94.88 282 LEU A CA 1
ATOM 2058 C C . LEU A 1 282 ? -5.661 -7.762 15.996 1.00 94.88 282 LEU A C 1
ATOM 2060 O O . LEU A 1 282 ? -5.194 -6.815 16.620 1.00 94.88 282 LEU A O 1
ATOM 2064 N N . GLY A 1 283 ? -6.301 -8.762 16.588 1.00 94.38 283 GLY A N 1
ATOM 2065 C CA . GLY A 1 283 ? -6.497 -8.835 18.030 1.00 94.38 283 GLY A CA 1
ATOM 2066 C C . GLY A 1 283 ? -5.990 -10.151 18.590 1.00 94.38 283 GLY A C 1
ATOM 2067 O O . GLY A 1 283 ? -6.242 -11.214 18.019 1.00 94.38 283 GLY A O 1
ATOM 2068 N N . ARG A 1 284 ? -5.297 -10.092 19.726 1.00 93.25 284 ARG A N 1
ATOM 2069 C CA . ARG A 1 284 ? -4.974 -11.269 20.531 1.00 93.25 284 ARG A CA 1
ATOM 2070 C C . ARG A 1 284 ? -6.132 -11.517 21.501 1.00 93.25 284 ARG A C 1
ATOM 2072 O O . ARG A 1 284 ? -6.322 -10.682 22.393 1.00 93.25 284 ARG A O 1
ATOM 2079 N N . PRO A 1 285 ? -6.905 -12.608 21.345 1.00 90.50 285 PRO A N 1
ATOM 2080 C CA . PRO A 1 285 ? -8.034 -12.890 22.226 1.00 90.50 285 PRO A CA 1
ATOM 2081 C C . PRO A 1 285 ? -7.593 -12.947 23.690 1.00 90.50 285 PRO A C 1
ATOM 2083 O O . PRO A 1 285 ? -6.474 -13.376 23.989 1.00 90.50 285 PRO A O 1
ATOM 2086 N N . LEU A 1 286 ? -8.461 -12.517 24.605 1.00 89.44 286 LEU A N 1
ATOM 2087 C CA . LEU A 1 286 ? -8.297 -12.853 26.013 1.00 89.44 286 LEU A CA 1
ATOM 2088 C C . LEU A 1 286 ? -8.353 -14.381 26.109 1.00 89.44 286 LEU A C 1
ATOM 2090 O O . LEU A 1 286 ? -9.266 -14.992 25.548 1.00 89.44 286 LEU A O 1
ATOM 2094 N N . GLU A 1 287 ? -7.389 -15.005 26.786 1.00 79.31 287 GLU A N 1
ATOM 2095 C CA . GLU A 1 287 ? -7.548 -16.412 27.143 1.00 79.31 287 GLU A CA 1
ATOM 2096 C C . GLU A 1 287 ? -8.855 -16.503 27.928 1.00 79.31 287 GLU A C 1
ATOM 2098 O O . GLU A 1 287 ? -9.028 -15.803 28.930 1.00 79.31 287 GLU A O 1
ATOM 2103 N N . ALA A 1 288 ? -9.809 -17.295 27.428 1.00 61.38 288 ALA A N 1
ATOM 2104 C CA . ALA A 1 288 ? -10.978 -17.622 28.219 1.00 61.38 288 ALA A CA 1
ATOM 2105 C C . ALA A 1 288 ? -10.414 -18.210 29.507 1.00 61.38 288 ALA A C 1
ATOM 2107 O O . ALA A 1 288 ? -9.717 -19.226 29.439 1.00 61.38 288 ALA A O 1
ATOM 2108 N N . ALA A 1 289 ? -10.627 -17.533 30.641 1.00 50.34 289 ALA A N 1
ATOM 2109 C CA . ALA A 1 289 ? -10.326 -18.101 31.942 1.00 50.34 289 ALA A CA 1
ATOM 2110 C C . ALA A 1 289 ? -10.988 -19.469 31.912 1.00 50.34 289 ALA A C 1
ATOM 2112 O O . ALA A 1 289 ? -12.216 -19.547 31.810 1.00 50.34 289 ALA A O 1
ATOM 2113 N N . ALA A 1 290 ? -10.165 -20.516 31.802 1.00 45.56 290 ALA A N 1
ATOM 2114 C CA . ALA A 1 290 ? -10.656 -21.861 31.622 1.00 45.56 290 ALA A CA 1
ATOM 2115 C C . ALA A 1 290 ? -11.732 -22.042 32.681 1.00 45.56 290 ALA A C 1
ATOM 2117 O O . ALA A 1 290 ? -11.495 -21.707 33.844 1.00 45.56 290 ALA A O 1
ATOM 2118 N N . ALA A 1 291 ? -12.915 -22.489 32.270 1.00 44.97 291 ALA A N 1
ATOM 2119 C CA . ALA A 1 291 ? -13.929 -22.971 33.183 1.00 44.97 291 ALA A CA 1
ATOM 2120 C C . ALA A 1 291 ? -13.335 -24.182 33.930 1.00 44.97 291 ALA A C 1
ATOM 2122 O O . ALA A 1 291 ? -13.593 -25.335 33.613 1.00 44.97 291 ALA A O 1
ATOM 2123 N N . GLN A 1 292 ? -12.445 -23.907 34.880 1.00 41.59 292 GLN A N 1
ATOM 2124 C CA . GLN A 1 292 ? -12.010 -24.767 35.959 1.00 41.59 292 GLN A CA 1
ATOM 2125 C C . GLN A 1 292 ? -12.945 -24.437 37.114 1.00 41.59 292 GLN A C 1
ATOM 2127 O O . GLN A 1 292 ? -12.604 -23.744 38.066 1.00 41.59 292 GLN A O 1
ATOM 2132 N N . GLY A 1 293 ? -14.180 -24.882 36.955 1.00 47.22 293 GLY A N 1
ATOM 2133 C CA . GLY A 1 293 ? -15.230 -24.776 37.942 1.00 47.22 293 GLY A CA 1
ATOM 2134 C C . GLY A 1 293 ? -16.283 -25.802 37.578 1.00 47.22 293 GLY A C 1
ATOM 2135 O O . GLY A 1 293 ? -17.038 -25.578 36.646 1.00 47.22 293 GLY A O 1
ATOM 2136 N N . GLU A 1 294 ? -16.280 -26.902 38.334 1.00 41.12 294 GLU A N 1
ATOM 2137 C CA . GLU A 1 294 ? -17.321 -27.939 38.411 1.00 41.12 294 GLU A CA 1
ATOM 2138 C C . GLU A 1 294 ? -17.230 -29.126 37.435 1.00 41.12 294 GLU A C 1
ATOM 2140 O O . GLU A 1 294 ? -17.910 -29.198 36.419 1.00 41.12 294 GLU A O 1
ATOM 2145 N N . ALA A 1 295 ? -16.443 -30.139 37.822 1.00 41.16 295 ALA A N 1
ATOM 2146 C CA . ALA A 1 295 ? -16.994 -31.426 38.280 1.00 41.16 295 ALA A CA 1
ATOM 2147 C C . ALA A 1 295 ? -15.861 -32.375 38.720 1.00 41.16 295 ALA A C 1
ATOM 2149 O O . ALA A 1 295 ? -15.068 -32.819 37.895 1.00 41.16 295 ALA A O 1
ATOM 2150 N N . GLY A 1 296 ? -15.805 -32.722 40.012 1.00 37.59 296 GLY A N 1
ATOM 2151 C CA . GLY A 1 296 ? -15.009 -33.870 40.467 1.00 37.59 296 GLY A CA 1
ATOM 2152 C C . GLY A 1 296 ? -14.289 -33.728 41.804 1.00 37.59 296 GLY A C 1
ATOM 2153 O O . GLY A 1 296 ? -13.093 -33.985 41.880 1.00 37.59 296 GLY A O 1
ATOM 2154 N N . ALA A 1 297 ? -15.006 -33.386 42.877 1.00 43.06 297 ALA A N 1
ATOM 2155 C CA . ALA A 1 297 ? -14.603 -33.840 44.205 1.00 43.06 297 ALA A CA 1
ATOM 2156 C C . ALA A 1 297 ? -14.899 -35.349 44.296 1.00 43.06 297 ALA A C 1
ATOM 2158 O O . ALA A 1 297 ? -16.057 -35.755 44.346 1.00 43.06 297 ALA A O 1
ATOM 2159 N N . GLY A 1 298 ? -13.855 -36.175 44.279 1.00 37.56 298 GLY A N 1
ATOM 2160 C CA . GLY A 1 298 ? -13.935 -37.624 44.451 1.00 37.56 298 GLY A CA 1
ATOM 2161 C C . GLY A 1 298 ? -12.581 -38.151 44.911 1.00 37.56 298 GLY A C 1
ATOM 2162 O O . GLY A 1 298 ? -11.592 -38.047 44.198 1.00 37.56 298 GLY A O 1
ATOM 2163 N N . ALA A 1 299 ? -12.535 -38.613 46.153 1.00 39.50 299 ALA A N 1
ATOM 2164 C CA . ALA A 1 299 ? -11.334 -38.852 46.933 1.00 39.50 299 ALA A CA 1
ATOM 2165 C C . ALA A 1 299 ? -10.608 -40.183 46.634 1.00 39.50 299 ALA A C 1
ATOM 2167 O O . ALA A 1 299 ? -11.232 -41.178 46.287 1.00 39.50 299 ALA A O 1
ATOM 2168 N N . ALA A 1 300 ? -9.316 -40.163 46.985 1.00 38.16 300 ALA A N 1
ATOM 2169 C CA . ALA A 1 300 ? -8.519 -41.218 47.627 1.00 38.16 300 ALA A CA 1
ATOM 2170 C C . ALA A 1 300 ? -7.846 -42.349 46.807 1.00 38.16 300 ALA A C 1
ATOM 2172 O O . ALA A 1 300 ? -8.478 -43.273 46.317 1.00 38.16 300 ALA A O 1
ATOM 2173 N N . ALA A 1 301 ? -6.508 -42.310 46.919 1.00 38.03 301 ALA A N 1
ATOM 2174 C CA . ALA A 1 301 ? -5.589 -43.374 47.355 1.00 38.03 301 ALA A CA 1
ATOM 2175 C C . ALA A 1 301 ? -5.190 -44.515 46.397 1.00 38.03 301 ALA A C 1
ATOM 2177 O O . ALA A 1 301 ? -6.001 -45.320 45.957 1.00 38.03 301 ALA A O 1
ATOM 2178 N N . GLY A 1 302 ? -3.869 -44.655 46.230 1.00 33.03 302 GLY A N 1
ATOM 2179 C CA . GLY A 1 302 ? -3.212 -45.850 45.703 1.00 33.03 302 GLY A CA 1
ATOM 2180 C C . GLY A 1 302 ? -1.804 -45.554 45.193 1.00 33.03 302 GLY A C 1
ATOM 2181 O O . GLY A 1 302 ? -1.635 -45.164 44.044 1.00 33.03 302 GLY A O 1
ATOM 2182 N N . ALA A 1 303 ? -0.803 -45.712 46.058 1.00 42.16 303 ALA A N 1
ATOM 2183 C CA . ALA A 1 303 ? 0.603 -45.790 45.673 1.00 42.16 303 ALA A CA 1
ATOM 2184 C C . ALA A 1 303 ? 0.887 -47.140 44.987 1.00 42.16 303 ALA A C 1
ATOM 2186 O O . ALA A 1 303 ? 0.338 -48.138 45.440 1.00 42.16 303 ALA A O 1
ATOM 2187 N N . ASP A 1 304 ? 1.748 -47.187 43.965 1.00 35.69 304 ASP A N 1
ATOM 2188 C CA . ASP A 1 304 ? 3.027 -47.912 44.052 1.00 35.69 304 ASP A CA 1
ATOM 2189 C C . ASP A 1 304 ? 3.934 -47.687 42.826 1.00 35.69 304 ASP A C 1
ATOM 2191 O O . ASP A 1 304 ? 3.501 -47.249 41.760 1.00 35.69 304 ASP A O 1
ATOM 2195 N N . ALA A 1 305 ? 5.222 -47.952 43.036 1.00 42.97 305 ALA A N 1
ATOM 2196 C CA . ALA A 1 305 ? 6.365 -47.658 42.181 1.00 42.97 305 ALA A CA 1
ATOM 2197 C C . ALA A 1 305 ? 6.523 -48.552 40.929 1.00 42.97 305 ALA A C 1
ATOM 2199 O O . ALA A 1 305 ? 6.087 -49.699 40.892 1.00 42.97 305 ALA A O 1
ATOM 2200 N N . GLY A 1 306 ? 7.285 -48.062 39.941 1.00 33.97 306 GLY A N 1
ATOM 2201 C CA . GLY A 1 306 ? 7.804 -48.881 38.841 1.00 33.97 306 GLY A CA 1
ATOM 2202 C C . GLY A 1 306 ? 8.591 -48.079 37.805 1.00 33.97 306 GLY A C 1
ATOM 2203 O O . GLY A 1 306 ? 8.014 -47.414 36.954 1.00 33.97 306 GLY A O 1
ATOM 2204 N N . ALA A 1 307 ? 9.919 -48.142 37.881 1.00 43.47 307 ALA A N 1
ATOM 2205 C CA . ALA A 1 307 ? 10.850 -47.573 36.912 1.00 43.47 307 ALA A CA 1
ATOM 2206 C C . ALA A 1 307 ? 10.910 -48.393 35.609 1.00 43.47 307 ALA A C 1
ATOM 2208 O O . ALA A 1 307 ? 10.982 -49.615 35.682 1.00 43.47 307 ALA A O 1
ATOM 2209 N N . ALA A 1 308 ? 11.003 -47.734 34.448 1.00 37.22 308 ALA A N 1
ATOM 2210 C CA . ALA A 1 308 ? 11.820 -48.166 33.303 1.00 37.22 308 ALA A CA 1
ATOM 2211 C C . ALA A 1 308 ? 11.828 -47.092 32.202 1.00 37.22 308 ALA A C 1
ATOM 2213 O O . ALA A 1 308 ? 10.809 -46.490 31.877 1.00 37.22 308 ALA A O 1
ATOM 2214 N N . ALA A 1 309 ? 13.011 -46.864 31.641 1.00 49.03 309 ALA A N 1
ATOM 2215 C CA . ALA A 1 309 ? 13.296 -45.927 30.569 1.00 49.03 309 ALA A CA 1
ATOM 2216 C C . ALA A 1 309 ? 12.792 -46.411 29.199 1.00 49.03 309 ALA A C 1
ATOM 2218 O O . ALA A 1 309 ? 12.965 -47.579 28.863 1.00 49.03 309 ALA A O 1
ATOM 2219 N N . ALA A 1 310 ? 12.300 -45.485 28.373 1.00 38.84 310 ALA A N 1
ATOM 2220 C CA . ALA A 1 310 ? 12.408 -45.527 26.914 1.00 38.84 310 ALA A CA 1
ATOM 2221 C C . ALA A 1 310 ? 12.101 -44.130 26.349 1.00 38.84 310 ALA A C 1
ATOM 2223 O O . ALA A 1 310 ? 11.089 -43.524 26.691 1.00 38.84 310 ALA A O 1
ATOM 2224 N N . GLY A 1 311 ? 12.999 -43.604 25.514 1.00 47.53 311 GLY A N 1
ATOM 2225 C CA . GLY A 1 311 ? 12.825 -42.322 24.839 1.00 47.53 311 GLY A CA 1
ATOM 2226 C C . GLY A 1 311 ? 11.700 -42.388 23.808 1.00 47.53 311 GLY A C 1
ATOM 2227 O O . GLY A 1 311 ? 11.837 -43.053 22.786 1.00 47.53 311 GLY A O 1
ATOM 2228 N N . GLY A 1 312 ? 10.608 -41.679 24.082 1.00 41.44 312 GLY A N 1
ATOM 2229 C CA . GLY A 1 312 ? 9.553 -41.363 23.125 1.00 41.44 312 GLY A CA 1
ATOM 2230 C C . GLY A 1 312 ? 9.534 -39.857 22.890 1.00 41.44 312 GLY A C 1
ATOM 2231 O O . GLY A 1 312 ? 9.557 -39.079 23.844 1.00 41.44 312 GLY A O 1
ATOM 2232 N N . ALA A 1 313 ? 9.534 -39.440 21.624 1.00 50.84 313 ALA A N 1
ATOM 2233 C CA . ALA A 1 313 ? 9.275 -38.053 21.261 1.00 50.84 313 ALA A CA 1
ATOM 2234 C C . ALA A 1 313 ? 7.898 -37.635 21.817 1.00 50.84 313 ALA A C 1
ATOM 2236 O O . ALA A 1 313 ? 6.971 -38.446 21.772 1.00 50.84 313 ALA A O 1
ATOM 2237 N N . PRO A 1 314 ? 7.740 -36.414 22.358 1.00 51.16 314 PRO A N 1
ATOM 2238 C CA . PRO A 1 314 ? 6.467 -35.996 22.923 1.00 51.16 314 PRO A CA 1
ATOM 2239 C C . PRO A 1 314 ? 5.440 -35.838 21.796 1.00 51.16 314 PRO A C 1
ATOM 2241 O O . PRO A 1 314 ? 5.471 -34.866 21.041 1.00 51.16 314 PRO A O 1
ATOM 2244 N N . GLU A 1 315 ? 4.525 -36.798 21.681 1.00 52.75 315 GLU A N 1
ATOM 2245 C CA . GLU A 1 315 ? 3.283 -36.635 20.933 1.00 52.75 315 GLU A CA 1
ATOM 2246 C C . GLU A 1 315 ? 2.460 -35.550 21.635 1.00 52.75 315 GLU A C 1
ATOM 2248 O O . GLU A 1 315 ? 1.793 -35.786 22.644 1.00 52.75 315 GLU A O 1
ATOM 2253 N N . GLY A 1 316 ? 2.565 -34.316 21.140 1.00 52.12 316 GLY A N 1
ATOM 2254 C CA . GLY A 1 316 ? 1.722 -33.211 21.578 1.00 52.12 316 GLY A CA 1
ATOM 2255 C C . GLY A 1 316 ? 0.265 -33.551 21.285 1.00 52.12 316 GLY A C 1
ATOM 2256 O O . GLY A 1 316 ? -0.181 -33.451 20.143 1.00 52.12 316 GLY A O 1
ATOM 2257 N N . GLY A 1 317 ? -0.467 -33.988 22.310 1.00 47.94 317 GLY A N 1
ATOM 2258 C CA . GLY A 1 317 ? -1.874 -34.346 22.187 1.00 47.94 317 GLY A CA 1
ATOM 2259 C C . GLY A 1 317 ? -2.733 -33.182 21.660 1.00 47.94 317 GLY A C 1
ATOM 2260 O O . GLY A 1 317 ? -2.343 -32.015 21.766 1.00 47.94 317 GLY A O 1
ATOM 2261 N N . PRO A 1 318 ? -3.941 -33.461 21.136 1.00 56.56 318 PRO A N 1
ATOM 2262 C CA . PRO A 1 318 ? -4.836 -32.464 20.526 1.00 56.56 318 PRO A CA 1
ATOM 2263 C C . PRO A 1 318 ? -5.158 -31.254 21.428 1.00 56.56 318 PRO A C 1
ATOM 2265 O O . PRO A 1 318 ? -5.439 -30.164 20.930 1.00 56.56 318 PRO A O 1
ATOM 2268 N N . GLN A 1 319 ? -5.041 -31.398 22.752 1.00 56.19 319 GLN A N 1
ATOM 2269 C CA . GLN A 1 319 ? -5.186 -30.295 23.710 1.00 56.19 319 GLN A CA 1
ATOM 2270 C C . GLN A 1 319 ? -4.072 -29.239 23.607 1.00 56.19 319 GLN A C 1
ATOM 2272 O O . GLN A 1 319 ? -4.334 -28.051 23.796 1.00 56.19 319 GLN A O 1
ATOM 2277 N N . GLN A 1 320 ? -2.844 -29.634 23.259 1.00 59.38 320 GLN A N 1
ATOM 2278 C CA . GLN A 1 320 ? -1.715 -28.708 23.127 1.00 59.38 320 GLN A CA 1
ATOM 2279 C C . GLN A 1 320 ? -1.831 -27.868 21.844 1.00 59.38 320 GLN A C 1
ATOM 2281 O O . GLN A 1 320 ? -1.524 -26.675 21.853 1.00 59.38 320 GLN A O 1
ATOM 2286 N N . GLN A 1 321 ? -2.370 -28.451 20.765 1.00 59.62 321 GLN A N 1
ATOM 2287 C CA . GLN A 1 321 ? -2.718 -27.703 19.552 1.00 59.62 321 GLN A CA 1
ATOM 2288 C C . GLN A 1 321 ? -3.874 -26.726 19.793 1.00 59.62 321 GLN A C 1
ATOM 2290 O O . GLN A 1 321 ? -3.811 -25.594 19.319 1.00 59.62 321 GLN A O 1
ATOM 2295 N N . GLN A 1 322 ? -4.896 -27.106 20.568 1.00 58.47 322 GLN A N 1
ATOM 2296 C CA . GLN A 1 322 ? -5.978 -26.181 20.927 1.00 58.47 322 GLN A CA 1
ATOM 2297 C C . GLN A 1 322 ? -5.492 -25.009 21.789 1.00 58.47 322 GLN A C 1
ATOM 2299 O O . GLN A 1 322 ? -5.888 -23.874 21.530 1.00 58.47 322 GLN A O 1
ATOM 2304 N N . GLN A 1 323 ? -4.592 -25.235 22.752 1.00 59.06 323 GLN A N 1
ATOM 2305 C CA . GLN A 1 323 ? -3.998 -24.139 23.532 1.00 59.06 323 GLN A CA 1
ATOM 2306 C C . GLN A 1 323 ? -3.131 -23.209 22.671 1.00 59.06 323 GLN A C 1
ATOM 2308 O O . GLN A 1 323 ? -3.244 -21.990 22.787 1.00 59.06 323 GLN A O 1
ATOM 2313 N N . GLN A 1 324 ? -2.335 -23.745 21.738 1.00 61.31 324 GLN A N 1
ATOM 2314 C CA . GLN A 1 324 ? -1.578 -22.906 20.797 1.00 61.31 324 GLN A CA 1
ATOM 2315 C C . GLN A 1 324 ? -2.490 -22.105 19.854 1.00 61.31 324 GLN A C 1
ATOM 2317 O O . GLN A 1 324 ? -2.176 -20.963 19.517 1.00 61.31 324 GLN A O 1
ATOM 2322 N N . GLN A 1 325 ? -3.642 -22.655 19.457 1.00 59.03 325 GLN A N 1
ATOM 2323 C CA . GLN A 1 325 ? -4.626 -21.933 18.646 1.00 59.03 325 GLN A CA 1
ATOM 2324 C C . GLN A 1 325 ? -5.329 -20.806 19.421 1.00 59.03 325 GLN A C 1
ATOM 2326 O O . GLN A 1 325 ? -5.676 -19.789 18.820 1.00 59.03 325 GLN A O 1
ATOM 2331 N N . GLN A 1 326 ? -5.511 -20.941 20.740 1.00 56.72 326 GLN A N 1
ATOM 2332 C CA . GLN A 1 326 ? -6.126 -19.903 21.580 1.00 56.72 326 GLN A CA 1
ATOM 2333 C C . GLN A 1 326 ? -5.219 -18.684 21.797 1.00 56.72 326 GLN A C 1
ATOM 2335 O O . GLN A 1 326 ? -5.719 -17.573 21.947 1.00 56.72 326 GLN A O 1
ATOM 2340 N N . GLN A 1 327 ? -3.897 -18.853 21.727 1.00 65.44 327 GLN A N 1
ATOM 2341 C CA . GLN A 1 327 ? -2.938 -17.746 21.848 1.00 65.44 327 GLN A CA 1
ATOM 2342 C C . GLN A 1 327 ? -2.702 -16.982 20.538 1.00 65.44 327 GLN A C 1
ATOM 2344 O O . GLN A 1 327 ? -1.894 -16.049 20.498 1.00 65.44 327 GLN A O 1
ATOM 2349 N N . ARG A 1 328 ? -3.388 -17.370 19.460 1.00 85.25 328 ARG A N 1
ATOM 2350 C CA . ARG A 1 328 ? -3.138 -16.851 18.122 1.00 85.25 328 ARG A CA 1
ATOM 2351 C C . ARG A 1 328 ? -3.886 -15.545 17.867 1.00 85.25 328 ARG A C 1
ATOM 2353 O O . ARG A 1 328 ? -5.075 -15.424 18.154 1.00 85.25 328 ARG A O 1
ATOM 2360 N N . TRP A 1 329 ? -3.188 -14.586 17.266 1.00 91.81 329 TRP A N 1
ATOM 2361 C CA . TRP A 1 329 ? -3.790 -13.357 16.756 1.00 91.81 329 TRP A CA 1
ATOM 2362 C C . TRP A 1 329 ? -4.840 -13.666 15.690 1.00 91.81 329 TRP A C 1
ATOM 2364 O O . TRP A 1 329 ? -4.581 -14.436 14.762 1.00 91.81 329 TRP A O 1
ATOM 2374 N N . ARG A 1 330 ? -6.002 -13.025 15.802 1.00 91.25 330 ARG A N 1
ATOM 2375 C CA . ARG A 1 330 ? -7.113 -13.133 14.852 1.00 91.25 330 ARG A CA 1
ATOM 2376 C C . ARG A 1 330 ? -7.282 -11.829 14.090 1.00 91.25 330 ARG A C 1
ATOM 2378 O O . ARG A 1 330 ? -7.044 -10.760 14.647 1.00 91.25 330 ARG A O 1
ATOM 2385 N N . GLN A 1 331 ? -7.694 -11.940 12.832 1.00 92.06 331 GLN A N 1
ATOM 2386 C CA . GLN A 1 331 ? -8.058 -10.797 12.010 1.00 92.06 331 GLN A CA 1
ATOM 2387 C C . GLN A 1 331 ? -9.554 -10.536 12.123 1.00 92.06 331 GLN A C 1
ATOM 2389 O O . GLN A 1 331 ? -10.371 -11.458 12.109 1.00 92.06 331 GLN A O 1
ATOM 2394 N N . PHE A 1 332 ? -9.881 -9.258 12.207 1.00 92.62 332 PHE A N 1
ATOM 2395 C CA . PHE A 1 332 ? -11.218 -8.740 12.359 1.00 92.62 332 PHE A CA 1
ATOM 2396 C C . PHE A 1 332 ? -11.414 -7.577 11.401 1.00 92.62 332 PHE A C 1
ATOM 2398 O O . PHE A 1 332 ? -10.555 -6.702 11.305 1.00 92.62 332 PHE A O 1
ATOM 2405 N N . ARG A 1 333 ? -12.545 -7.544 10.706 1.00 94.00 333 ARG A N 1
ATOM 2406 C CA . ARG A 1 333 ? -12.899 -6.442 9.816 1.00 94.00 333 ARG A CA 1
ATOM 2407 C C . ARG A 1 333 ? -14.114 -5.721 10.379 1.00 94.00 333 ARG A C 1
ATOM 2409 O O . ARG A 1 333 ? -15.131 -6.354 10.641 1.00 94.00 333 ARG A O 1
ATOM 2416 N N . ILE A 1 334 ? -14.003 -4.408 10.535 1.00 94.75 334 ILE A N 1
ATOM 2417 C CA . ILE A 1 334 ? -15.114 -3.538 10.913 1.00 94.75 334 ILE A CA 1
ATOM 2418 C C . ILE A 1 334 ? -15.441 -2.671 9.700 1.00 94.75 334 ILE A C 1
ATOM 2420 O O . ILE A 1 334 ? -14.592 -1.921 9.217 1.00 94.75 334 ILE A O 1
ATOM 2424 N N . GLY A 1 335 ? -16.655 -2.831 9.174 1.00 94.88 335 GLY A N 1
ATOM 2425 C CA . GLY A 1 335 ? -17.154 -2.036 8.056 1.00 94.88 335 GLY A CA 1
ATOM 2426 C C . GLY A 1 335 ? -17.661 -0.668 8.511 1.00 94.88 335 GLY A C 1
ATOM 2427 O O . GLY A 1 335 ? -18.126 -0.519 9.638 1.00 94.88 335 GLY A O 1
ATOM 2428 N N . SER A 1 336 ? -17.594 0.319 7.623 1.00 94.81 336 SER A N 1
ATOM 2429 C CA . SER A 1 336 ? -18.293 1.593 7.778 1.00 94.81 336 SER A CA 1
ATOM 2430 C C . SER A 1 336 ? -19.632 1.557 7.043 1.00 94.81 336 SER A C 1
ATOM 2432 O O . SER A 1 336 ? -19.735 0.982 5.962 1.00 94.81 336 SER A O 1
ATOM 2434 N N . GLU A 1 337 ? -20.653 2.210 7.598 1.00 93.25 337 GLU A N 1
ATOM 2435 C CA . GLU A 1 337 ? -21.953 2.377 6.931 1.00 93.25 337 GLU A CA 1
ATOM 2436 C C . GLU A 1 337 ? -21.889 3.337 5.732 1.00 93.25 337 GLU A C 1
ATOM 2438 O O . GLU A 1 337 ? -22.779 3.340 4.880 1.00 93.25 337 GLU A O 1
ATOM 2443 N N . ARG A 1 338 ? -20.842 4.168 5.661 1.00 94.62 338 ARG A N 1
ATOM 2444 C CA . ARG A 1 338 ? -20.630 5.161 4.604 1.00 94.62 338 ARG A CA 1
ATOM 2445 C C . ARG A 1 338 ? -19.211 5.078 4.061 1.00 94.62 338 ARG A C 1
ATOM 2447 O O . ARG A 1 338 ? -18.280 4.767 4.795 1.00 94.62 338 ARG A O 1
ATOM 2454 N N . GLU A 1 339 ? -19.035 5.432 2.791 1.00 96.50 339 GLU A N 1
ATOM 2455 C CA . GLU A 1 339 ? -17.692 5.538 2.221 1.00 96.50 339 GLU A CA 1
ATOM 2456 C C . GLU A 1 339 ? -16.913 6.698 2.856 1.00 96.50 339 GLU A C 1
ATOM 2458 O O . GLU A 1 339 ? -17.363 7.851 2.853 1.00 96.50 339 GLU A O 1
ATOM 2463 N N . LEU A 1 340 ? -15.727 6.391 3.373 1.00 97.25 340 LEU A N 1
ATOM 2464 C CA . LEU A 1 340 ? -14.798 7.359 3.946 1.00 97.25 340 LEU A CA 1
ATOM 2465 C C . LEU A 1 340 ? -14.000 8.014 2.818 1.00 97.25 340 LEU A C 1
ATOM 2467 O O . LEU A 1 340 ? -13.447 7.333 1.955 1.00 97.25 340 LEU A O 1
ATOM 2471 N N . ARG A 1 341 ? -13.967 9.347 2.802 1.00 96.50 341 ARG A N 1
ATOM 2472 C CA . ARG A 1 341 ? -13.393 10.124 1.689 1.00 96.50 341 ARG A CA 1
ATOM 2473 C C . ARG A 1 341 ? -11.984 10.638 1.949 1.00 96.50 341 ARG A C 1
ATOM 2475 O O . ARG A 1 341 ? -11.314 11.031 1.000 1.00 96.50 341 ARG A O 1
ATOM 2482 N N . ASP A 1 342 ? -11.566 10.654 3.205 1.00 96.12 342 ASP A N 1
ATOM 2483 C CA . ASP A 1 342 ? -10.298 11.194 3.676 1.00 96.12 342 ASP A CA 1
ATOM 2484 C C . ASP A 1 342 ? -10.033 10.744 5.124 1.00 96.12 342 ASP A C 1
ATOM 2486 O O . ASP A 1 342 ? -10.852 10.069 5.760 1.00 96.12 342 ASP A O 1
ATOM 2490 N N . GLU A 1 343 ? -8.855 11.103 5.631 1.00 96.06 343 GLU A N 1
ATOM 2491 C CA . GLU A 1 343 ? -8.414 10.805 6.995 1.00 96.06 343 GLU A CA 1
ATOM 2492 C C . GLU A 1 343 ? -9.346 11.403 8.060 1.00 96.06 343 GLU A C 1
ATOM 2494 O O . GLU A 1 343 ? -9.620 10.754 9.067 1.00 96.06 343 GLU A O 1
ATOM 2499 N N . GLU A 1 344 ? -9.885 12.603 7.830 1.00 97.00 344 GLU A N 1
ATOM 2500 C CA . GLU A 1 344 ? -10.804 13.258 8.766 1.00 97.00 344 GLU A CA 1
ATOM 2501 C C . GLU A 1 344 ? -12.107 12.461 8.907 1.00 97.00 344 GLU A C 1
ATOM 2503 O O . GLU A 1 344 ? -12.561 12.200 10.022 1.00 97.00 344 GLU A O 1
ATOM 2508 N N . ALA A 1 345 ? -12.674 11.990 7.793 1.00 97.69 345 ALA A N 1
ATOM 2509 C CA . ALA A 1 345 ? -13.845 11.122 7.797 1.00 97.69 345 ALA A CA 1
ATOM 2510 C C . ALA A 1 345 ? -13.578 9.797 8.526 1.00 97.69 345 ALA A C 1
ATOM 2512 O O . ALA A 1 345 ? -14.460 9.306 9.236 1.00 97.69 345 ALA A O 1
ATOM 2513 N N . PHE A 1 346 ? -12.375 9.232 8.377 1.00 97.94 346 PHE A N 1
ATOM 2514 C CA . PHE A 1 346 ? -11.966 8.030 9.102 1.00 97.94 346 PHE A CA 1
ATOM 2515 C C . PHE A 1 346 ? -11.862 8.273 10.612 1.00 97.94 346 PHE A C 1
ATOM 2517 O O . PHE A 1 346 ? -12.447 7.526 11.395 1.00 97.94 346 PHE A O 1
ATOM 2524 N N . MET A 1 347 ? -11.189 9.340 11.041 1.00 97.94 347 MET A N 1
ATOM 2525 C CA . MET A 1 347 ? -11.098 9.677 12.465 1.00 97.94 347 MET A CA 1
ATOM 2526 C C . MET A 1 347 ? -12.474 10.001 13.057 1.00 97.94 347 MET A C 1
ATOM 2528 O O . MET A 1 347 ? -12.790 9.562 14.162 1.00 97.94 347 MET A O 1
ATOM 2532 N N . GLY A 1 348 ? -13.337 10.675 12.293 1.00 98.00 348 GLY A N 1
ATOM 2533 C CA . GLY A 1 348 ? -14.727 10.916 12.669 1.00 98.00 348 GLY A CA 1
ATOM 2534 C C . GLY A 1 348 ? -15.542 9.631 12.846 1.00 98.00 348 GLY A C 1
ATOM 2535 O O . GLY A 1 348 ? -16.367 9.564 13.754 1.00 98.00 348 GLY A O 1
ATOM 2536 N N . LEU A 1 349 ? -15.295 8.594 12.032 1.00 97.50 349 LEU A N 1
ATOM 2537 C CA . LEU A 1 349 ? -15.889 7.266 12.235 1.00 97.50 349 LEU A CA 1
ATOM 2538 C C . LEU A 1 349 ? -15.438 6.658 13.570 1.00 97.50 349 LEU A C 1
ATOM 2540 O O . LEU A 1 349 ? -16.278 6.170 14.322 1.00 97.50 349 LEU A O 1
ATOM 2544 N N . LEU A 1 350 ? -14.138 6.699 13.882 1.00 97.88 350 LEU A N 1
ATOM 2545 C CA . LEU A 1 350 ? -13.629 6.139 15.137 1.00 97.88 350 LEU A CA 1
ATOM 2546 C C . LEU A 1 350 ? -14.204 6.863 16.365 1.00 97.88 350 LEU A C 1
ATOM 2548 O O . LEU A 1 350 ? -14.585 6.214 17.338 1.00 97.88 350 LEU A O 1
ATOM 2552 N N . GLU A 1 351 ? -14.314 8.191 16.322 1.00 98.12 351 GLU A N 1
ATOM 2553 C CA . GLU A 1 351 ? -14.924 8.974 17.406 1.00 98.12 351 GLU A CA 1
ATOM 2554 C C . GLU A 1 351 ? -16.428 8.697 17.550 1.00 98.12 351 GLU A C 1
ATOM 2556 O O . GLU A 1 351 ? -16.929 8.552 18.668 1.00 98.12 351 GLU A O 1
ATOM 2561 N N . GLN A 1 352 ? -17.154 8.543 16.437 1.00 97.44 352 GLN A N 1
ATOM 2562 C CA . GLN A 1 352 ? -18.560 8.136 16.469 1.00 97.44 352 GLN A CA 1
ATOM 2563 C C . GLN A 1 352 ? -18.718 6.764 17.140 1.00 97.44 352 GLN A C 1
ATOM 2565 O O . GLN A 1 352 ? -19.494 6.624 18.086 1.00 97.44 352 GLN A O 1
ATOM 2570 N N . MET A 1 353 ? -17.943 5.768 16.702 1.00 96.81 353 MET A N 1
ATOM 2571 C CA . MET A 1 353 ? -17.973 4.428 17.290 1.00 96.81 353 MET A CA 1
ATOM 2572 C C . MET A 1 353 ? -17.627 4.451 18.784 1.00 96.81 353 MET A C 1
ATOM 2574 O O . MET A 1 353 ? -18.222 3.726 19.581 1.00 96.81 353 MET A O 1
ATOM 2578 N N . LYS A 1 354 ? -16.670 5.291 19.195 1.00 97.12 354 LYS A N 1
ATOM 2579 C CA . LYS A 1 354 ? -16.314 5.488 20.607 1.00 97.12 354 LYS A CA 1
ATOM 2580 C C . LYS A 1 354 ? -17.503 5.997 21.416 1.00 97.12 354 LYS A C 1
ATOM 2582 O O . LYS A 1 354 ? -17.791 5.434 22.473 1.00 97.12 354 LYS A O 1
ATOM 2587 N N . ALA A 1 355 ? -18.213 7.006 20.915 1.00 97.00 355 ALA A N 1
ATOM 2588 C CA . ALA A 1 355 ? -19.403 7.543 21.569 1.00 97.00 355 ALA A CA 1
ATOM 2589 C C . ALA A 1 355 ? -20.526 6.495 21.682 1.00 97.00 355 ALA A C 1
ATOM 2591 O O . ALA A 1 355 ? -21.159 6.381 22.733 1.00 97.00 355 ALA A O 1
ATOM 2592 N N . GLU A 1 356 ? -20.741 5.688 20.641 1.00 95.62 356 GLU A N 1
ATOM 2593 C CA . GLU A 1 356 ? -21.737 4.608 20.639 1.00 95.62 356 GLU A CA 1
ATOM 2594 C C . GLU A 1 356 ? -21.421 3.527 21.682 1.00 95.62 356 GLU A C 1
ATOM 2596 O O . GLU A 1 356 ? -22.295 3.139 22.461 1.00 95.62 356 GLU A O 1
ATOM 2601 N N . VAL A 1 357 ? -20.159 3.091 21.764 1.00 95.06 357 VAL A N 1
ATOM 2602 C CA . VAL A 1 357 ? -19.713 2.113 22.769 1.00 95.06 357 VAL A CA 1
ATOM 2603 C C . VAL A 1 357 ? -19.853 2.663 24.190 1.00 95.06 357 VAL A C 1
ATOM 2605 O O . VAL A 1 357 ? -20.321 1.952 25.080 1.00 95.06 357 VAL A O 1
ATOM 2608 N N . GLN A 1 358 ? -19.505 3.931 24.419 1.00 94.00 358 GLN A N 1
ATOM 2609 C CA . GLN A 1 358 ? -19.676 4.576 25.726 1.00 94.00 358 GLN A CA 1
ATOM 2610 C C . GLN A 1 358 ? -21.155 4.687 26.124 1.00 94.00 358 GLN A C 1
ATOM 2612 O O . GLN A 1 358 ? -21.511 4.400 27.267 1.00 94.00 358 GLN A O 1
ATOM 2617 N N . ALA A 1 359 ? -22.029 5.050 25.182 1.00 94.69 359 ALA A N 1
ATOM 2618 C CA . ALA A 1 359 ? -23.469 5.129 25.414 1.00 94.69 359 ALA A CA 1
ATOM 2619 C C . ALA A 1 359 ? -24.102 3.756 25.697 1.00 94.69 359 ALA A C 1
ATOM 2621 O O . ALA A 1 359 ? -25.083 3.677 26.437 1.00 94.69 359 ALA A O 1
ATOM 2622 N N . ALA A 1 360 ? -23.554 2.680 25.124 1.00 92.81 360 ALA A N 1
ATOM 2623 C CA . ALA A 1 360 ? -23.976 1.312 25.409 1.00 92.81 360 ALA A CA 1
ATOM 2624 C C . ALA A 1 360 ? -23.506 0.824 26.791 1.00 92.81 360 ALA A C 1
ATOM 2626 O O . ALA A 1 360 ? -24.246 0.106 27.453 1.00 92.81 360 ALA A O 1
ATOM 2627 N N . ALA A 1 361 ? -22.317 1.236 27.245 1.00 89.31 361 ALA A N 1
ATOM 2628 C CA . ALA A 1 361 ? -21.761 0.840 28.542 1.00 89.31 361 ALA A CA 1
ATOM 2629 C C . ALA A 1 361 ? -22.406 1.550 29.750 1.00 89.31 361 ALA A C 1
ATOM 2631 O O . ALA A 1 361 ? -22.299 1.064 30.873 1.00 89.31 361 ALA A O 1
ATOM 2632 N N . GLY A 1 362 ? -23.039 2.709 29.539 1.00 82.44 362 GLY A N 1
ATOM 2633 C CA . GLY A 1 362 ? -23.722 3.478 30.588 1.00 82.44 362 GLY A CA 1
ATOM 2634 C C . GLY A 1 362 ? -25.189 3.098 30.836 1.00 82.44 362 GLY A C 1
ATOM 2635 O O . GLY A 1 362 ? -25.846 3.776 31.626 1.00 82.44 362 GLY A O 1
ATOM 2636 N N . LYS A 1 363 ? -25.714 2.081 30.142 1.00 55.69 363 LYS A N 1
ATOM 2637 C CA . LYS A 1 363 ? -27.080 1.556 30.298 1.00 55.69 363 LYS A CA 1
ATOM 2638 C C . LYS A 1 363 ? -27.081 0.272 31.114 1.00 55.69 363 LYS A C 1
ATOM 2640 O O . LYS A 1 363 ? -28.056 0.087 31.871 1.00 55.69 363 LYS A O 1
#

pLDDT: mean 80.43, std 23.59, range [27.81, 98.38]

Secondary structure (DSSP, 8-state):
----------PPP--------------------PPPPPPPPPPPPPPPHHHHTTS----HHHHHHHHHHT--EEEEEEEPTT--GGGTT-EEEEEEEEE-GGGPSPEEEE-GGGHHHHHHHHH--EEEEEEE---SHHHHHHHHHTTPPPPEEEEEEEEEEE-HHHHHHHHHHHHHHGGG-HHHHTTSPPGGGGGGPEEEEEEEEEEEEEE-TT--EEEE-HHHHHHSPPPTTTTTHHHHHHHHHH-HHHHHHHHHHHHHHHS--EEEEEEEEEETTEEEEEEEEPP------SS----------------------HHHHHHHHHTS-EEEEEE-SS---SHHHHHHHHHHHHHHHHHHHT-

Organism: Chlorella variabilis (NCBI:txid554065)